Protein AF-A0A519YV94-F1 (afdb_monomer)

Solvent-accessible surface area (backbone atoms only — not comparable to full-atom values): 15303 Å² total; per-residue (Å²): 132,90,82,86,89,83,84,89,85,87,86,76,86,79,83,80,81,80,73,81,79,77,78,76,75,73,82,75,53,70,54,66,60,89,81,45,49,74,44,80,37,72,51,87,79,85,66,87,69,42,48,23,24,24,49,27,30,43,35,34,24,43,85,87,70,48,79,74,50,78,43,80,48,43,47,48,73,50,90,81,32,34,12,36,16,40,42,41,63,56,93,55,49,60,38,71,34,62,17,64,72,68,57,28,40,27,34,26,30,30,38,44,46,64,66,43,66,54,38,43,59,40,43,20,86,83,37,29,34,23,45,34,42,31,36,50,60,44,52,78,41,30,46,17,44,35,58,80,55,30,55,51,30,41,48,7,13,25,24,27,62,75,65,60,36,36,43,36,31,6,62,32,60,11,34,32,36,44,51,64,56,25,83,57,83,65,40,45,24,20,66,58,71,47,26,33,26,43,29,47,44,66,56,98,65,27,34,35,34,17,15,51,32,76,66,40,35,29,54,25,36,42,53,70,39,76,65,85,54,64,73,36,55,65,43,74,44,88,95,47,62,75,76,75,82,60,50,56,52,42,27,29,38,49,72,48,76,39,67,84,46,94,86,48,92,55,73,74,45,76,49,68,47,58,83,27,80,45,91,126

Foldseek 3Di:
DDDDDDDDDDDDDDDDDPDPPPPPPPPQDAFADPQWDKDKDWAPPPDQFAQWWTWIWIWTAHPVGHTDDIGTAAQADDPPAFHFTAGRPDPQAWDWDAAQVRFWIKHKGKRHHTPHHNRLQAALQVIWIWIWIAGSSRDIHGLATERDPSGGHHFGTWYHNPQQKIFTATQ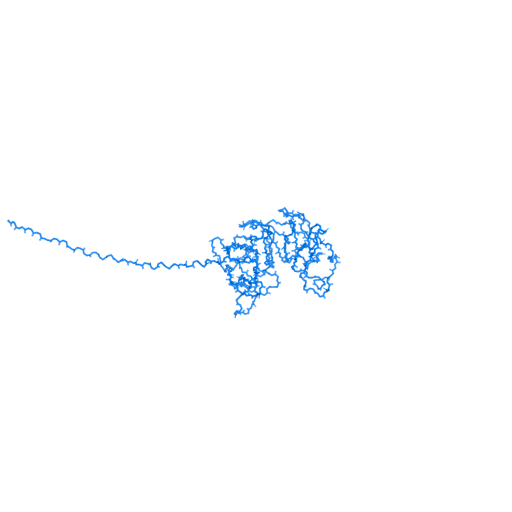FLATWIDGRNDPDHTASLDRDPPGHWRYWYDDPQWIWTADLDPQFHGIWTWAGGDDRHHDTDTGHDPPGDGGDDHLQAWVFHDKDFDDPDPVDPGGPDMDTDTPHPHDD

Nearest PDB structures (foldseek):
  2w18-assembly1_A  TM=3.710E-01  e=1.794E-02  Homo sapiens
  4v7f-assembly1_q  TM=3.569E-01  e=4.037E-02  Saccharomyces cerevisiae
  2yh9-assembly1_B  TM=5.166E-01  e=3.002E+00  Escherichia coli K-12
  2yh9-assembly1_C-2  TM=3.934E-01  e=3.676E+00  Escherichia coli K-12
  2yn3-assembly2_B  TM=2.216E-01  e=6.560E-01  Salmonella enterica subsp. enterica serovar Typhimurium str. LT2

pLDDT: mean 87.65, std 17.77, range [35.44, 98.94]

Secondary structure (DSSP, 8-state):
----------------------------PPPPPTT-EEEEEES-SSS---SSEE-EEEEEE-TTS-EEEEEEPPSS-BTTB---BEETT-SSS-B-EE-TTSSEEEEEEESS-TT-TTGGG--TTTS-EEEEEEETT--EEEEEEESSSSTTS-EEEEE-SSSSEEEEEESSS-EEEEETT--SPPEEEE-SSP--EEEEEEETTEEEEEEEETTEEEEEEESSSS--SS-PPEEEPTTSPBS---TTT--EEEEEEE---TTSSS--EEEEEE-SSS--

Structure (mmCIF, N/CA/C/O backbone):
data_AF-A0A519YV94-F1
#
_entry.id   AF-A0A519YV94-F1
#
loop_
_atom_site.group_PDB
_atom_site.id
_atom_site.type_symbol
_atom_site.label_atom_id
_atom_site.label_alt_id
_atom_site.label_comp_id
_atom_site.label_asym_id
_atom_site.label_entity_id
_atom_site.label_seq_id
_atom_site.pdbx_PDB_ins_code
_atom_site.Cartn_x
_atom_site.Cartn_y
_atom_site.Cartn_z
_atom_site.occupancy
_atom_site.B_iso_or_equiv
_atom_site.auth_seq_id
_atom_site.auth_comp_id
_atom_site.auth_asym_id
_atom_site.auth_atom_id
_atom_site.pdbx_PDB_model_num
ATOM 1 N N . MET A 1 1 ? -10.664 -23.238 96.172 1.00 36.19 1 MET A N 1
ATOM 2 C CA . MET A 1 1 ? -10.544 -24.662 95.798 1.00 36.19 1 MET A CA 1
ATOM 3 C C . MET A 1 1 ? -11.087 -24.810 94.384 1.00 36.19 1 MET A C 1
ATOM 5 O O . MET A 1 1 ? -12.222 -24.414 94.200 1.00 36.19 1 MET A O 1
ATOM 9 N N . GLN A 1 2 ? -10.228 -25.236 93.441 1.00 37.22 2 GLN A N 1
ATOM 10 C CA . GLN A 1 2 ? -10.467 -26.102 92.258 1.00 37.22 2 GLN A CA 1
ATOM 11 C C . GLN A 1 2 ? -11.783 -25.933 91.447 1.00 37.22 2 GLN A C 1
ATOM 13 O O . GLN A 1 2 ? -12.849 -25.906 92.031 1.00 37.22 2 GLN A O 1
ATOM 18 N N . ASN A 1 3 ? -11.868 -25.931 90.109 1.00 36.66 3 ASN A N 1
ATOM 19 C CA . ASN A 1 3 ? -10.969 -26.302 89.013 1.00 36.66 3 ASN A CA 1
ATOM 20 C C . ASN A 1 3 ? -11.661 -25.976 87.652 1.00 36.66 3 ASN A C 1
ATOM 22 O O . ASN A 1 3 ? -12.876 -26.070 87.549 1.00 36.66 3 ASN A O 1
ATOM 26 N N . PHE A 1 4 ? -10.846 -25.685 86.629 1.00 37.97 4 PHE A N 1
ATOM 27 C CA . PHE A 1 4 ? -10.925 -26.097 85.206 1.00 37.97 4 PHE A CA 1
ATOM 28 C C . PHE A 1 4 ? -12.087 -25.736 84.229 1.00 37.97 4 PHE A C 1
ATOM 30 O O . PHE A 1 4 ? -13.178 -26.287 84.263 1.00 37.97 4 PHE A O 1
ATOM 37 N N . SER A 1 5 ? -11.676 -24.968 83.199 1.00 40.88 5 SER A N 1
ATOM 38 C CA . SER A 1 5 ? -11.831 -25.164 81.732 1.00 40.88 5 SER A CA 1
ATOM 39 C C . SER A 1 5 ? -13.186 -25.055 81.006 1.00 40.88 5 SER A C 1
ATOM 41 O O . SER A 1 5 ? -14.068 -25.888 81.168 1.00 40.88 5 SER A O 1
ATOM 43 N N . SER A 1 6 ? -13.253 -24.155 80.015 1.00 38.28 6 SER A N 1
ATOM 44 C CA . SER A 1 6 ? -13.410 -24.466 78.568 1.00 38.28 6 SER A CA 1
ATOM 45 C C . SER A 1 6 ? -13.487 -23.145 77.772 1.00 38.28 6 SER A C 1
ATOM 47 O O . SER A 1 6 ? -14.203 -22.225 78.140 1.00 38.28 6 SER A O 1
ATOM 49 N N . PHE A 1 7 ? -12.503 -22.846 76.926 1.00 35.69 7 PHE A N 1
ATOM 50 C CA . PHE A 1 7 ? -12.377 -23.180 75.498 1.00 35.69 7 PHE A CA 1
ATOM 51 C C . PHE A 1 7 ? -13.226 -22.300 74.551 1.00 35.69 7 PHE A C 1
ATOM 53 O O . PHE A 1 7 ? -14.447 -22.256 74.608 1.00 35.69 7 PHE A O 1
ATOM 60 N N . LEU A 1 8 ? -12.480 -21.603 73.688 1.00 42.62 8 LEU A N 1
ATOM 61 C CA . LEU A 1 8 ? -12.795 -20.697 72.580 1.00 42.62 8 LEU A CA 1
ATOM 62 C C . LEU A 1 8 ? -14.149 -20.864 71.863 1.00 42.62 8 LEU A C 1
ATOM 64 O O . LEU A 1 8 ? -14.545 -21.980 71.542 1.00 42.62 8 LEU A O 1
ATOM 68 N N . LYS A 1 9 ? -14.697 -19.728 71.390 1.00 35.44 9 LYS A N 1
ATOM 69 C CA . LYS A 1 9 ? -15.189 -19.538 70.003 1.00 35.44 9 LYS A CA 1
ATOM 70 C C . LYS A 1 9 ? -15.421 -18.044 69.697 1.00 35.44 9 LYS A C 1
ATOM 72 O O . LYS A 1 9 ? -16.478 -17.496 69.985 1.00 35.44 9 LYS A O 1
ATOM 77 N N . ARG A 1 10 ? -14.432 -17.377 69.087 1.00 41.59 10 ARG A N 1
ATOM 78 C CA . ARG A 1 10 ? -14.662 -16.161 68.283 1.00 41.59 10 ARG A CA 1
ATOM 79 C C . ARG A 1 10 ? -14.831 -16.615 66.836 1.00 41.59 10 ARG A C 1
ATOM 81 O O . ARG A 1 10 ? -13.875 -17.085 66.228 1.00 41.59 10 ARG A O 1
ATOM 88 N N . LEU A 1 11 ? -16.055 -16.530 66.328 1.00 39.12 11 LEU A N 1
ATOM 89 C CA . LEU A 1 11 ? -16.405 -16.867 64.952 1.00 39.12 11 LEU A CA 1
ATOM 90 C C . LEU A 1 11 ? -16.195 -15.609 64.093 1.00 39.12 11 LEU A C 1
ATOM 92 O O . LEU A 1 11 ? -17.028 -14.708 64.095 1.00 39.12 11 LEU A O 1
ATOM 96 N N . GLY A 1 12 ? -15.045 -15.505 63.429 1.00 39.69 12 GLY A N 1
ATOM 97 C CA . GLY A 1 12 ? -14.811 -14.492 62.401 1.00 39.69 12 GLY A CA 1
ATOM 98 C C . GLY A 1 12 ? -15.274 -15.027 61.050 1.00 39.69 12 GLY A C 1
ATOM 99 O O . GLY A 1 12 ? -14.719 -16.012 60.570 1.00 39.69 12 GLY A O 1
ATOM 100 N N . LEU A 1 13 ? -16.289 -14.403 60.448 1.00 39.53 13 LEU A N 1
ATOM 101 C CA . LEU A 1 13 ? -16.632 -14.634 59.046 1.00 39.53 13 LEU A CA 1
ATOM 102 C C . LEU A 1 13 ? -15.534 -14.023 58.161 1.00 39.53 13 LEU A C 1
ATOM 104 O O . LEU A 1 13 ? -15.401 -12.803 58.104 1.00 39.53 13 LEU A O 1
ATOM 108 N N . LEU A 1 14 ? -14.773 -14.859 57.451 1.00 38.94 14 LEU A N 1
ATOM 109 C CA . LEU A 1 14 ? -14.064 -14.441 56.241 1.00 38.94 14 LEU A CA 1
ATOM 110 C C . LEU A 1 14 ? -14.988 -14.69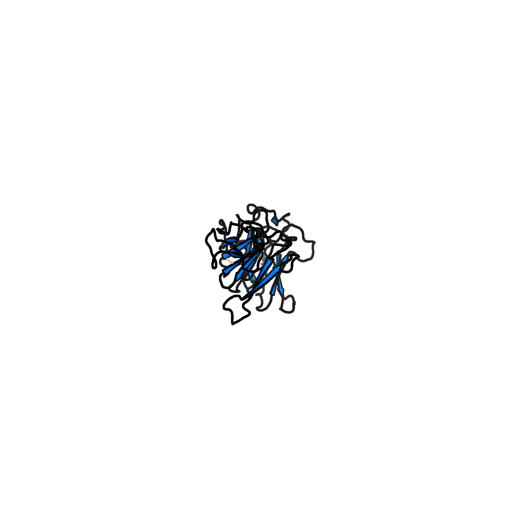4 55.045 1.00 38.94 14 LEU A C 1
ATOM 112 O O . LEU A 1 14 ? -15.185 -15.837 54.634 1.00 38.94 14 LEU A O 1
ATOM 116 N N . SER A 1 15 ? -15.546 -13.626 54.481 1.00 44.81 15 SER A N 1
ATOM 117 C CA . SER A 1 15 ? -16.167 -13.664 53.157 1.00 44.81 15 SER A CA 1
ATOM 118 C C . SER A 1 15 ? -15.071 -13.809 52.102 1.00 44.81 15 SER A C 1
ATOM 120 O O . SER A 1 15 ? -14.320 -12.868 51.851 1.00 44.81 15 SER A O 1
ATOM 122 N N . ALA A 1 16 ? -14.969 -14.983 51.481 1.00 45.00 16 ALA A N 1
ATOM 123 C CA . ALA A 1 16 ? -14.156 -15.175 50.288 1.00 45.00 16 ALA A CA 1
ATOM 124 C C . ALA A 1 16 ? -14.932 -14.649 49.071 1.00 45.00 16 ALA A C 1
ATOM 126 O O . ALA A 1 16 ? -15.854 -15.297 48.577 1.00 45.00 16 ALA A O 1
ATOM 127 N N . ALA A 1 17 ? -14.573 -13.457 48.599 1.00 47.56 17 ALA A N 1
ATOM 128 C CA . ALA A 1 17 ? -14.991 -12.974 47.291 1.00 47.56 17 ALA A CA 1
ATOM 129 C C . ALA A 1 17 ? -14.218 -13.758 46.219 1.00 47.56 17 ALA A C 1
ATOM 131 O O . ALA A 1 17 ? -13.049 -13.485 45.951 1.00 47.56 17 ALA A O 1
ATOM 132 N N . VAL A 1 18 ? -14.862 -14.764 45.628 1.00 51.59 18 VAL A N 1
ATOM 133 C CA . VAL A 1 18 ? -14.372 -15.418 44.411 1.00 51.59 18 VAL A CA 1
ATOM 134 C C . VAL A 1 18 ? -14.615 -14.445 43.261 1.00 51.59 18 VAL A C 1
ATOM 136 O O . VAL A 1 18 ? -15.717 -14.355 42.726 1.00 51.59 18 VAL A O 1
ATOM 139 N N . GLY A 1 19 ? -13.598 -13.655 42.924 1.00 47.38 19 GLY A N 1
ATOM 140 C CA . GLY A 1 19 ? -13.605 -12.857 41.705 1.00 47.38 19 GLY A CA 1
ATOM 141 C C . GLY A 1 19 ? -13.627 -13.790 40.499 1.00 47.38 19 GLY A C 1
ATOM 142 O O . GLY A 1 19 ? -12.712 -14.595 40.329 1.00 47.38 19 GLY A O 1
ATOM 143 N N . LEU A 1 20 ? -14.669 -13.696 39.669 1.00 47.06 20 LEU A N 1
ATOM 144 C CA . LEU A 1 20 ? -14.650 -14.281 38.333 1.00 47.06 20 LEU A CA 1
ATOM 145 C C . LEU A 1 20 ? -13.505 -13.620 37.555 1.00 47.06 20 LEU A C 1
ATOM 147 O O . LEU A 1 20 ? -13.635 -12.487 37.095 1.00 47.06 20 LEU A O 1
ATOM 151 N N . LEU A 1 21 ? -12.382 -14.324 37.402 1.00 45.22 21 LEU A N 1
ATOM 152 C CA . LEU A 1 21 ? -11.428 -14.023 36.344 1.00 45.22 21 LEU A CA 1
ATOM 153 C C . LEU A 1 21 ? -12.127 -14.352 35.023 1.00 45.22 21 LEU A C 1
ATOM 155 O O . LEU A 1 21 ? -12.159 -15.501 34.591 1.00 45.22 21 LEU A O 1
ATOM 159 N N . SER A 1 22 ? -12.717 -13.342 34.390 1.00 48.25 22 SER A N 1
ATOM 160 C CA . SER A 1 22 ? -13.052 -13.408 32.975 1.00 48.25 22 SER A CA 1
ATOM 161 C C . SER A 1 22 ? -11.741 -13.573 32.212 1.00 48.25 22 SER A C 1
ATOM 163 O O . SER A 1 22 ? -10.978 -12.618 32.066 1.00 48.25 22 SER A O 1
ATOM 165 N N . THR A 1 23 ? -11.448 -14.790 31.766 1.00 43.25 23 THR A N 1
ATOM 166 C CA . THR A 1 23 ? -10.403 -15.032 30.779 1.00 43.25 23 THR A CA 1
ATOM 167 C C . THR A 1 23 ? -10.842 -14.341 29.496 1.00 43.25 23 THR A C 1
ATOM 169 O O . THR A 1 23 ? -11.665 -14.854 28.741 1.00 43.25 23 THR A O 1
ATOM 172 N N . SER A 1 24 ? -10.329 -13.137 29.255 1.00 46.62 24 SER A N 1
ATOM 173 C CA . SER A 1 24 ? -10.342 -12.542 27.928 1.00 46.62 24 SER A CA 1
ATOM 174 C C . SER A 1 24 ? -9.577 -13.502 27.024 1.00 46.62 24 SER A C 1
ATOM 176 O O . SER A 1 24 ? -8.348 -13.554 27.042 1.00 46.62 24 SER A O 1
ATOM 178 N N . ALA A 1 25 ? -10.312 -14.328 26.280 1.00 42.28 25 ALA A N 1
ATOM 179 C CA . ALA A 1 25 ? -9.753 -15.077 25.176 1.00 42.28 25 ALA A CA 1
ATOM 180 C C . ALA A 1 25 ? -9.229 -14.035 24.189 1.00 42.28 25 ALA A C 1
ATOM 182 O O . ALA A 1 25 ? -9.992 -13.443 23.428 1.00 42.28 25 ALA A O 1
ATOM 183 N N . ALA A 1 26 ? -7.928 -13.751 24.254 1.00 43.03 26 ALA A N 1
ATOM 184 C CA . ALA A 1 26 ? -7.249 -13.113 23.150 1.00 43.03 26 ALA A CA 1
ATOM 185 C C . ALA A 1 26 ? -7.544 -13.998 21.939 1.00 43.03 26 ALA A C 1
ATOM 187 O O . ALA A 1 26 ? -7.174 -15.174 21.936 1.00 43.03 26 ALA A O 1
ATOM 188 N N . LEU A 1 27 ? -8.291 -13.473 20.966 1.00 46.94 27 LEU A N 1
ATOM 189 C CA . LEU A 1 27 ? -8.470 -14.135 19.683 1.00 46.94 27 LEU A CA 1
ATOM 190 C C . LEU A 1 27 ? -7.077 -14.220 19.059 1.00 46.94 27 LEU A C 1
ATOM 192 O O . LEU A 1 27 ? -6.602 -13.271 18.441 1.00 46.94 27 LEU A O 1
ATOM 196 N N . ALA A 1 28 ? -6.378 -15.325 19.312 1.00 54.94 28 ALA A N 1
ATOM 197 C CA . ALA A 1 28 ? -5.137 -15.630 18.636 1.00 54.94 28 ALA A CA 1
ATOM 198 C C . ALA A 1 28 ? -5.504 -15.814 17.166 1.00 54.94 28 ALA A C 1
ATOM 200 O O . ALA A 1 28 ? -6.187 -16.770 16.799 1.00 54.94 28 ALA A O 1
ATOM 201 N N . GLN A 1 29 ? -5.128 -14.838 16.349 1.00 69.56 29 GLN A N 1
ATOM 202 C CA . GLN A 1 29 ? -5.357 -14.895 14.921 1.00 69.56 29 GLN A CA 1
ATOM 203 C C . GLN A 1 29 ? -4.648 -16.129 14.360 1.00 69.56 29 GLN A C 1
ATOM 205 O O . GLN A 1 29 ? -3.486 -16.387 14.679 1.00 69.56 29 GLN A O 1
ATOM 210 N N . THR A 1 30 ? -5.355 -16.919 13.555 1.00 88.00 30 THR A N 1
ATOM 211 C CA . THR A 1 30 ? -4.755 -18.085 12.911 1.00 88.00 30 THR A CA 1
ATOM 212 C C . THR A 1 30 ? -3.703 -17.631 11.896 1.00 88.00 30 THR A C 1
ATOM 214 O O . THR A 1 30 ? -3.952 -16.674 11.155 1.00 88.00 30 THR A O 1
ATOM 217 N N . PRO A 1 31 ? -2.528 -18.285 11.831 1.00 93.69 31 PRO A N 1
ATOM 218 C CA . PRO A 1 31 ? -1.554 -18.009 10.784 1.00 93.69 31 PRO A CA 1
ATOM 219 C C . PRO A 1 31 ? -2.176 -18.108 9.389 1.00 93.69 31 PRO A C 1
ATOM 221 O O . PRO A 1 31 ? -2.993 -18.991 9.136 1.00 93.69 31 PRO A O 1
ATOM 224 N N . PHE A 1 32 ? -1.757 -17.224 8.487 1.00 95.94 32 PHE A N 1
ATOM 225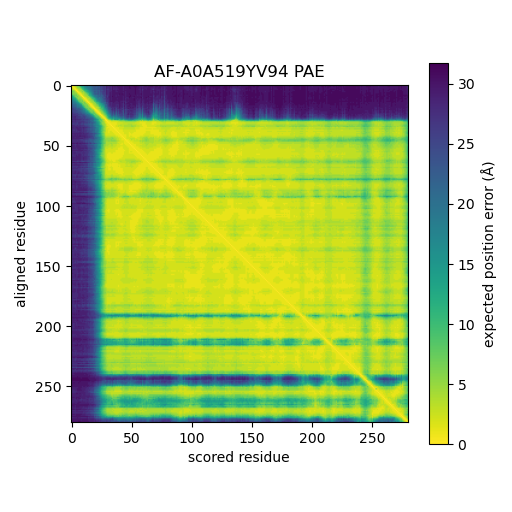 C CA . PHE A 1 32 ? -2.077 -17.335 7.071 1.00 95.94 32 PHE A CA 1
ATOM 226 C C . PHE A 1 32 ? -1.437 -18.596 6.489 1.00 95.94 32 PHE A C 1
ATOM 228 O O . PHE A 1 32 ? -0.291 -18.946 6.789 1.00 95.94 32 PHE A O 1
ATOM 235 N N . THR A 1 33 ? -2.172 -19.261 5.611 1.00 96.00 33 THR A N 1
ATOM 236 C CA . THR A 1 33 ? -1.753 -20.486 4.942 1.00 96.00 33 THR A CA 1
ATOM 237 C C . THR A 1 33 ? -0.966 -20.142 3.683 1.00 96.00 33 THR A C 1
ATOM 239 O O . THR A 1 33 ? -1.388 -19.343 2.847 1.00 96.00 33 THR A O 1
ATOM 242 N N . THR A 1 34 ? 0.201 -20.761 3.509 1.00 95.00 34 THR A N 1
ATOM 243 C CA . THR A 1 34 ? 0.984 -20.599 2.277 1.00 95.00 34 THR A CA 1
ATOM 244 C C . THR A 1 34 ? 0.189 -21.074 1.059 1.00 95.00 34 THR A C 1
ATOM 246 O O . THR A 1 34 ? -0.409 -22.145 1.083 1.00 95.00 34 THR A O 1
ATOM 249 N N . GLY A 1 35 ? 0.213 -20.284 -0.016 1.00 94.75 35 GLY A N 1
ATOM 250 C CA . GLY A 1 35 ? -0.511 -20.563 -1.261 1.00 94.75 35 GLY A CA 1
ATOM 251 C C . GLY A 1 35 ? -1.890 -19.907 -1.337 1.00 94.75 35 GLY A C 1
ATOM 252 O O . GLY A 1 35 ? -2.403 -19.735 -2.438 1.00 94.75 35 GLY A O 1
ATOM 253 N N . ASN A 1 36 ? -2.456 -19.474 -0.210 1.00 97.06 36 ASN A N 1
ATOM 254 C CA . ASN A 1 36 ? -3.695 -18.705 -0.195 1.00 97.06 36 ASN A CA 1
ATOM 255 C C . ASN A 1 36 ? -3.467 -17.257 -0.640 1.00 97.06 36 ASN A C 1
ATOM 257 O O . ASN A 1 36 ? -2.351 -16.731 -0.565 1.00 97.06 36 ASN A O 1
ATOM 261 N N . TYR A 1 37 ? -4.541 -16.601 -1.078 1.00 95.94 37 TYR A N 1
ATOM 262 C CA . TYR A 1 37 ? -4.537 -15.169 -1.360 1.00 95.94 37 TYR A CA 1
ATOM 263 C C . TYR A 1 37 ? -5.318 -14.407 -0.291 1.00 95.94 37 TYR A C 1
ATOM 265 O O . TYR A 1 37 ? -6.242 -14.935 0.330 1.00 95.94 37 TYR A O 1
ATOM 273 N N . VAL A 1 38 ? -4.921 -13.155 -0.061 1.00 97.88 38 VAL A N 1
ATOM 274 C CA . VAL A 1 38 ? -5.525 -12.282 0.948 1.00 97.88 38 VAL A CA 1
ATOM 275 C C . VAL A 1 38 ? -6.069 -11.036 0.271 1.00 97.88 38 VAL A C 1
ATOM 277 O O . VAL A 1 38 ? -5.392 -10.428 -0.555 1.00 97.88 38 VAL A O 1
ATOM 280 N N . VAL A 1 39 ? -7.295 -10.665 0.627 1.00 96.88 39 VAL A N 1
ATOM 281 C CA . VAL A 1 39 ? -8.016 -9.518 0.069 1.00 96.88 39 VAL A CA 1
ATOM 282 C C . VAL A 1 39 ? -8.378 -8.556 1.191 1.00 96.88 39 VAL A C 1
ATOM 284 O O .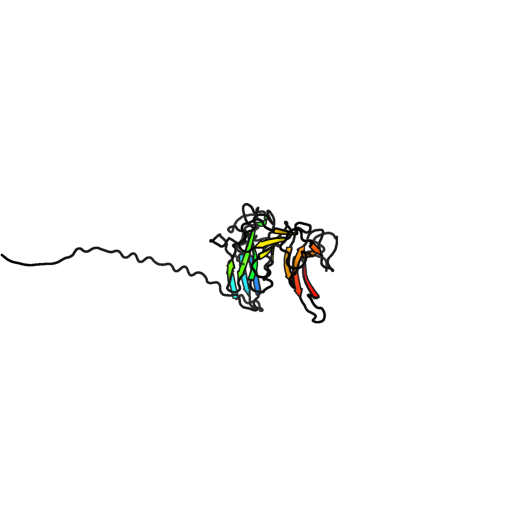 VAL A 1 39 ? -8.770 -8.986 2.276 1.00 96.88 39 VAL A O 1
ATOM 287 N N . VAL A 1 40 ? -8.276 -7.254 0.931 1.00 97.38 40 VAL A N 1
ATOM 288 C CA . VAL A 1 40 ? -8.799 -6.233 1.844 1.00 97.38 40 VAL A CA 1
ATOM 289 C C . VAL A 1 40 ? -10.288 -6.047 1.590 1.00 97.38 40 VAL A C 1
ATOM 291 O O . VAL A 1 40 ? -10.707 -5.853 0.451 1.00 97.38 40 VAL A O 1
ATOM 294 N N . ARG A 1 41 ? -11.088 -6.063 2.654 1.00 97.19 41 ARG A N 1
ATOM 295 C CA . ARG A 1 41 ? -12.504 -5.691 2.619 1.00 97.19 41 ARG A CA 1
ATOM 296 C C . ARG A 1 41 ? -12.742 -4.505 3.541 1.00 97.19 41 ARG A C 1
ATOM 298 O O . ARG A 1 41 ? -12.437 -4.584 4.729 1.00 97.19 41 ARG A O 1
ATOM 305 N N . VAL A 1 42 ? -13.330 -3.442 3.005 1.00 97.44 42 VAL A N 1
ATOM 306 C CA . VAL A 1 42 ? -13.814 -2.300 3.789 1.00 97.44 42 VAL A CA 1
ATOM 307 C C . VAL A 1 42 ? -15.295 -2.513 4.093 1.00 97.44 42 VAL A C 1
ATOM 309 O O . VAL A 1 42 ? -16.095 -2.757 3.191 1.00 97.44 42 VAL A O 1
ATOM 312 N N . GLY A 1 43 ? -15.651 -2.458 5.373 1.00 96.62 43 GLY A N 1
ATOM 313 C CA . GLY A 1 43 ? -16.968 -2.829 5.880 1.00 96.62 43 GLY A CA 1
ATOM 314 C C . GLY A 1 43 ? -17.184 -4.343 5.983 1.00 96.62 43 GLY A C 1
ATOM 315 O O . GLY A 1 43 ? -16.352 -5.170 5.598 1.00 96.62 43 GLY A O 1
ATOM 316 N N . ASP A 1 44 ? -18.332 -4.713 6.541 1.00 93.81 44 ASP A N 1
ATOM 317 C CA . ASP A 1 44 ? -18.763 -6.103 6.734 1.00 93.81 44 ASP A CA 1
ATOM 318 C C . ASP A 1 44 ? -19.901 -6.522 5.787 1.00 93.81 44 ASP A C 1
ATOM 320 O O . ASP A 1 44 ? -20.319 -7.678 5.797 1.00 93.81 44 ASP A O 1
ATOM 324 N N . GLY A 1 45 ? -20.372 -5.598 4.943 1.00 92.56 45 GLY A N 1
ATOM 325 C CA . GLY A 1 45 ? -21.467 -5.818 4.000 1.00 92.56 45 GLY A CA 1
ATOM 326 C C . GLY A 1 45 ? -22.869 -5.640 4.590 1.00 92.56 45 GLY A C 1
ATOM 327 O O . GLY A 1 45 ? -23.840 -5.878 3.877 1.00 92.56 45 GLY A O 1
ATOM 328 N N . THR A 1 46 ? -23.006 -5.216 5.853 1.00 93.19 46 THR A N 1
ATOM 329 C CA . THR A 1 46 ? -24.320 -5.023 6.499 1.00 93.19 46 THR A CA 1
ATOM 330 C C . THR A 1 46 ? -24.916 -3.631 6.275 1.00 93.19 46 THR A C 1
ATOM 332 O O . THR A 1 46 ? -26.137 -3.474 6.292 1.00 93.19 46 THR A O 1
ATOM 335 N N . ALA A 1 47 ? -24.074 -2.624 6.029 1.00 92.56 47 ALA A N 1
ATOM 336 C CA . ALA A 1 47 ? -24.469 -1.236 5.807 1.00 92.56 47 ALA A CA 1
ATOM 337 C C . ALA A 1 47 ? -23.871 -0.675 4.509 1.00 92.56 47 ALA A C 1
ATOM 339 O O . ALA A 1 47 ? -22.812 -1.110 4.051 1.00 92.56 47 ALA A O 1
ATOM 340 N N . ALA A 1 48 ? -24.545 0.322 3.929 1.00 95.75 48 ALA A N 1
ATOM 341 C CA . ALA A 1 48 ? -24.030 1.045 2.771 1.00 95.75 48 ALA A CA 1
ATOM 342 C C . ALA A 1 48 ? -22.746 1.808 3.136 1.00 95.75 48 ALA A C 1
ATOM 344 O O . ALA A 1 48 ? -22.689 2.500 4.155 1.00 95.75 48 ALA A O 1
ATOM 345 N N . LEU A 1 49 ? -21.725 1.699 2.285 1.00 96.44 49 LEU A N 1
ATOM 346 C CA . LEU A 1 49 ? -20.468 2.418 2.464 1.00 96.44 49 LEU A CA 1
ATOM 347 C C . LEU A 1 49 ? -20.663 3.919 2.216 1.00 96.44 49 LEU A C 1
ATOM 349 O O . LEU A 1 49 ? -21.412 4.334 1.332 1.00 96.44 49 LEU A O 1
ATOM 353 N N . THR A 1 50 ? -19.962 4.735 3.000 1.00 97.38 50 THR A N 1
ATOM 354 C CA . THR A 1 50 ? -19.948 6.201 2.879 1.00 97.38 50 THR A CA 1
ATOM 355 C C . THR A 1 50 ? -18.504 6.707 2.830 1.00 97.38 50 THR A C 1
ATOM 357 O O . THR A 1 50 ? -17.559 5.925 2.935 1.00 97.38 50 THR A O 1
ATOM 360 N N . SER A 1 51 ? -18.309 8.022 2.721 1.00 97.00 51 SER A N 1
ATOM 361 C CA . SER A 1 51 ? -16.983 8.637 2.856 1.00 97.00 51 SER A CA 1
ATOM 362 C C . SER A 1 51 ? -16.447 8.635 4.296 1.00 97.00 51 SER A C 1
ATOM 364 O O . SER A 1 51 ? -15.386 9.205 4.554 1.00 97.00 51 SER A O 1
ATOM 366 N N . ALA A 1 52 ? -17.172 8.045 5.251 1.00 97.56 52 ALA A N 1
ATOM 367 C CA . ALA A 1 52 ? -16.731 7.949 6.631 1.00 97.56 52 ALA A CA 1
ATOM 368 C C . ALA A 1 52 ? -15.693 6.834 6.841 1.00 97.56 52 ALA A C 1
ATOM 370 O O . ALA A 1 52 ? -15.651 5.839 6.109 1.00 97.56 52 ALA A O 1
ATOM 371 N N . SER A 1 53 ? -14.893 6.991 7.898 1.00 98.12 53 SER A N 1
ATOM 372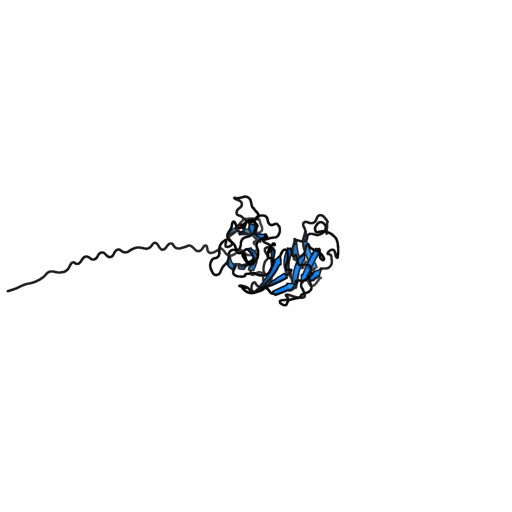 C CA . SER A 1 53 ? -14.023 5.943 8.426 1.00 98.12 53 SER A CA 1
ATOM 373 C C . SER A 1 53 ? -14.820 4.668 8.689 1.00 98.12 53 SER A C 1
ATOM 375 O O . SER A 1 53 ? -15.808 4.682 9.429 1.00 98.12 53 SER A O 1
ATOM 377 N N . THR A 1 54 ? -14.389 3.575 8.072 1.00 98.31 54 THR A N 1
ATOM 378 C CA . THR A 1 54 ? -15.062 2.279 8.097 1.00 98.31 54 THR A CA 1
ATOM 379 C C . THR A 1 54 ? -14.083 1.194 8.546 1.00 98.31 54 THR A C 1
ATOM 381 O O . THR A 1 54 ? -12.886 1.267 8.264 1.00 98.31 54 THR A O 1
ATOM 384 N N . ALA A 1 55 ? -14.588 0.195 9.275 1.00 98.06 55 ALA A N 1
ATOM 385 C CA . ALA A 1 55 ? -13.795 -0.947 9.716 1.00 98.06 55 ALA A CA 1
ATOM 386 C C . ALA A 1 55 ? -13.250 -1.736 8.518 1.00 98.06 55 ALA A C 1
ATOM 388 O O . ALA A 1 55 ? -13.954 -1.924 7.525 1.00 98.06 55 ALA A O 1
ATOM 389 N N . THR A 1 56 ? -12.024 -2.236 8.643 1.00 98.00 56 THR A N 1
ATOM 390 C CA . THR A 1 56 ? -11.309 -2.904 7.552 1.00 98.00 56 THR A CA 1
ATOM 391 C C . THR A 1 56 ? -10.869 -4.293 7.976 1.00 98.00 56 THR A C 1
ATOM 393 O O . THR A 1 56 ? -10.471 -4.522 9.119 1.00 98.00 56 THR A O 1
ATOM 396 N N . PHE A 1 57 ? -10.948 -5.232 7.040 1.00 97.94 57 PHE A N 1
ATOM 397 C CA . PHE A 1 57 ? -10.686 -6.641 7.272 1.00 97.94 57 PHE A CA 1
ATOM 398 C C . PHE A 1 57 ? -9.726 -7.198 6.223 1.00 97.94 57 PHE A C 1
ATOM 400 O O . PHE A 1 57 ? -9.759 -6.782 5.066 1.00 97.94 57 PHE A O 1
ATOM 407 N N . LEU A 1 58 ? -8.923 -8.187 6.611 1.00 98.19 58 LEU A N 1
ATOM 408 C CA . LEU A 1 58 ? -8.211 -9.059 5.680 1.00 98.19 58 LEU A CA 1
ATOM 409 C C . LEU A 1 58 ? -8.947 -10.393 5.592 1.00 98.19 58 LEU A C 1
ATOM 411 O O . LEU A 1 58 ? -9.191 -11.042 6.607 1.00 98.19 58 LEU A O 1
ATOM 415 N N . LEU A 1 59 ? -9.319 -10.795 4.384 1.00 98.06 59 LEU A N 1
ATOM 416 C CA . LEU A 1 59 ? -9.980 -12.065 4.120 1.00 98.06 59 LEU A CA 1
ATOM 417 C C . LEU A 1 59 ? -8.987 -12.987 3.431 1.00 98.06 59 LEU A C 1
ATOM 419 O O . LEU A 1 59 ? -8.471 -12.651 2.367 1.00 98.06 59 LEU A O 1
ATOM 423 N N . GLU A 1 60 ? -8.730 -14.141 4.032 1.00 98.12 60 GLU A N 1
ATOM 424 C CA . GLU A 1 60 ? -7.900 -15.180 3.434 1.00 98.12 60 GLU A CA 1
ATOM 425 C C . GLU A 1 60 ? -8.774 -16.172 2.674 1.00 98.12 60 GLU A C 1
ATOM 427 O O . GLU A 1 60 ? -9.746 -16.692 3.223 1.00 98.12 60 GLU A O 1
ATOM 432 N N . TYR A 1 61 ? -8.389 -16.479 1.442 1.00 98.44 61 TYR A N 1
ATOM 433 C CA . TYR A 1 61 ? -9.070 -17.436 0.585 1.00 98.44 61 TYR A CA 1
ATOM 434 C C . TYR A 1 61 ? -8.111 -18.500 0.065 1.00 98.44 61 TYR A C 1
ATOM 436 O O . TYR A 1 61 ? -6.962 -18.212 -0.281 1.00 98.44 61 TYR A O 1
ATOM 444 N N . THR A 1 62 ? -8.610 -19.728 -0.068 1.00 98.19 62 THR A N 1
ATOM 445 C CA . THR A 1 62 ? -7.920 -20.766 -0.840 1.00 98.19 62 THR A CA 1
ATOM 446 C C . THR A 1 62 ? -7.791 -20.345 -2.307 1.00 98.19 62 THR A C 1
ATOM 448 O O . THR A 1 62 ? -8.618 -19.564 -2.781 1.00 98.19 62 THR A O 1
ATOM 451 N N . PRO A 1 63 ? -6.850 -20.914 -3.087 1.00 97.38 63 PRO A N 1
ATOM 452 C CA . PRO A 1 63 ? -6.754 -20.651 -4.528 1.00 97.38 63 PRO A CA 1
ATOM 453 C C . PRO A 1 63 ? -8.050 -20.896 -5.315 1.00 97.38 63 PRO A C 1
ATOM 455 O O . PRO A 1 63 ? -8.230 -20.346 -6.395 1.00 97.38 63 PRO A O 1
ATOM 458 N N . THR A 1 64 ? -8.956 -21.719 -4.780 1.00 97.38 64 THR A N 1
ATOM 459 C CA . THR A 1 64 ? -10.258 -22.042 -5.380 1.00 97.38 64 THR A CA 1
ATOM 460 C C . THR A 1 64 ? -11.391 -21.117 -4.922 1.00 97.38 64 THR A C 1
ATOM 462 O O . THR A 1 64 ? -12.539 -21.356 -5.282 1.00 97.38 64 THR A O 1
ATOM 465 N N . GLY A 1 65 ? -11.106 -20.097 -4.109 1.00 96.69 65 GLY A N 1
ATOM 466 C CA . GLY A 1 65 ? -12.088 -19.108 -3.659 1.00 96.69 65 GLY A CA 1
ATOM 467 C C . GLY A 1 65 ? -12.861 -19.461 -2.388 1.00 96.69 65 GLY A C 1
ATOM 468 O O . GLY A 1 65 ? -13.850 -18.799 -2.077 1.00 96.69 65 GLY A O 1
ATOM 469 N N . THR A 1 66 ? -12.428 -20.460 -1.617 1.00 98.12 66 THR A N 1
ATOM 470 C CA . THR A 1 66 ? -13.057 -20.787 -0.327 1.00 98.12 66 THR A CA 1
ATOM 471 C C . THR A 1 66 ? -12.512 -19.871 0.767 1.00 98.12 66 THR A C 1
ATOM 473 O O . THR A 1 66 ? -11.299 -19.817 0.959 1.00 98.12 66 THR A O 1
ATOM 476 N N . LEU A 1 67 ? -13.384 -19.167 1.498 1.00 97.50 67 LEU A N 1
ATOM 477 C CA . LEU A 1 67 ? -12.980 -18.320 2.630 1.00 97.50 67 LEU A CA 1
ATOM 478 C C . LEU A 1 67 ? -12.405 -19.185 3.761 1.00 97.50 67 LEU A C 1
ATOM 480 O O . LEU A 1 67 ? -13.061 -20.117 4.222 1.00 97.50 67 LEU A O 1
ATOM 484 N N . VAL A 1 68 ? -11.202 -18.847 4.218 1.00 97.38 68 VAL A N 1
ATOM 485 C CA . VAL A 1 68 ? -10.486 -19.530 5.305 1.00 97.38 68 VAL A CA 1
ATOM 486 C C . VAL A 1 68 ? -10.660 -18.784 6.619 1.00 97.38 68 VAL A C 1
ATOM 488 O O . VAL A 1 68 ? -11.082 -19.367 7.613 1.00 97.38 68 VAL A O 1
ATOM 491 N N . GLN A 1 69 ? -10.369 -17.482 6.624 1.00 96.56 69 GLN A N 1
ATOM 492 C CA . GLN A 1 69 ? -10.533 -16.638 7.804 1.00 96.56 69 GLN A CA 1
ATOM 493 C C . GLN A 1 69 ? -10.809 -15.183 7.432 1.00 96.56 69 GLN A C 1
ATOM 495 O O . GLN A 1 69 ? -10.498 -14.721 6.334 1.00 96.56 69 GLN A O 1
ATOM 500 N N . THR A 1 70 ? -11.388 -14.457 8.387 1.00 96.94 70 THR A N 1
ATOM 501 C CA . THR A 1 70 ? -11.520 -12.999 8.362 1.00 96.94 70 THR A CA 1
ATOM 502 C C . THR A 1 70 ? -10.769 -12.427 9.553 1.00 96.94 70 THR A C 1
ATOM 504 O O . THR A 1 70 ? -11.009 -12.812 10.694 1.00 96.94 70 THR A O 1
ATOM 507 N N . VAL A 1 71 ? -9.882 -11.485 9.277 1.00 96.88 71 VAL A N 1
ATOM 508 C CA . VAL A 1 71 ? -9.025 -10.811 10.245 1.00 96.88 71 VAL A CA 1
ATOM 509 C C . VAL A 1 71 ? -9.479 -9.366 10.350 1.00 96.88 71 VAL A C 1
ATOM 511 O O . VAL A 1 71 ? -9.438 -8.646 9.357 1.00 96.88 71 VAL A O 1
ATOM 514 N N . ALA A 1 72 ? -9.896 -8.924 11.533 1.00 97.19 72 ALA A N 1
ATOM 515 C CA . ALA A 1 72 ? -10.241 -7.524 11.760 1.00 97.19 72 ALA A CA 1
ATOM 516 C C . ALA A 1 72 ? -8.982 -6.686 12.016 1.00 97.19 72 ALA A C 1
ATOM 518 O O . ALA A 1 72 ? -8.135 -7.068 12.825 1.00 97.19 72 ALA A O 1
ATOM 519 N N . LEU A 1 73 ? -8.873 -5.533 11.354 1.00 97.88 73 LEU A N 1
ATOM 520 C CA . LEU A 1 73 ? -7.874 -4.523 11.697 1.00 97.88 73 LEU A CA 1
ATOM 521 C C . LEU A 1 73 ? -8.385 -3.641 12.852 1.00 97.88 73 LEU A C 1
ATOM 523 O O . LEU A 1 73 ? -9.600 -3.522 13.040 1.00 97.88 73 LEU A O 1
ATOM 527 N N . PRO A 1 74 ? -7.492 -3.030 13.654 1.00 97.81 74 PRO A N 1
ATOM 528 C CA . PRO A 1 74 ? -7.906 -2.232 14.803 1.00 97.81 74 PRO A CA 1
ATOM 529 C C . PRO A 1 74 ? -8.767 -1.030 14.393 1.00 97.81 74 PRO A C 1
ATOM 531 O O . PRO A 1 74 ? -8.384 -0.250 13.528 1.00 97.81 74 PRO A O 1
ATOM 534 N N . THR A 1 75 ? -9.903 -0.833 15.060 1.00 97.69 75 THR A N 1
ATOM 535 C CA . THR A 1 75 ? -10.794 0.326 14.851 1.00 97.69 75 THR A CA 1
ATOM 536 C C . THR A 1 75 ? -10.671 1.379 15.951 1.00 97.69 75 THR A C 1
ATOM 538 O O . THR A 1 75 ? -11.449 2.323 15.986 1.00 97.69 75 THR A O 1
ATOM 541 N N . ALA A 1 76 ? -9.744 1.204 16.888 1.00 96.44 76 ALA A N 1
ATOM 542 C CA . ALA A 1 76 ? -9.435 2.145 17.956 1.00 96.44 76 ALA A CA 1
ATOM 543 C C . ALA A 1 76 ? -7.984 1.934 18.404 1.00 96.44 76 ALA A C 1
ATOM 545 O O . ALA A 1 76 ? -7.428 0.846 18.229 1.00 96.44 76 ALA A O 1
ATOM 546 N N . ASP A 1 77 ? -7.389 2.958 19.013 1.00 96.81 77 ASP A N 1
ATOM 547 C CA . ASP A 1 77 ? -6.048 2.855 19.585 1.00 96.81 77 ASP A CA 1
ATOM 548 C C . ASP A 1 77 ? -6.034 1.853 20.748 1.00 96.81 77 ASP A C 1
ATOM 550 O O . ASP A 1 77 ? -6.874 1.880 21.647 1.00 96.81 77 ASP A O 1
ATOM 554 N N . THR A 1 78 ? -5.055 0.954 20.747 1.00 93.81 78 THR A N 1
ATOM 555 C CA . THR A 1 78 ? -4.751 0.046 21.857 1.00 93.81 78 THR A CA 1
ATOM 556 C C . THR A 1 78 ? -3.244 -0.112 21.924 1.00 93.81 78 THR A C 1
ATOM 558 O O . THR A 1 78 ? -2.662 -0.855 21.135 1.00 93.81 78 THR A O 1
ATOM 561 N N . SER A 1 79 ? -2.615 0.608 22.859 1.00 89.88 79 SER A N 1
ATOM 562 C CA . SER A 1 79 ? -1.155 0.698 22.958 1.00 89.88 79 SER A CA 1
ATOM 563 C C . SER A 1 79 ? -0.483 -0.683 22.859 1.00 89.88 79 SER A C 1
ATOM 565 O O . SER A 1 79 ? -0.857 -1.589 23.608 1.00 89.88 79 SER A O 1
ATOM 567 N N . PRO A 1 80 ? 0.497 -0.866 21.952 1.00 94.19 80 PRO A N 1
ATOM 568 C CA . PRO A 1 80 ? 1.135 0.167 21.124 1.00 94.19 80 PRO A CA 1
ATOM 569 C C . PRO A 1 80 ? 0.431 0.447 19.781 1.00 94.19 80 PRO A C 1
ATOM 571 O O . PRO A 1 80 ? 0.809 1.385 19.082 1.00 94.19 80 PRO A O 1
ATOM 574 N N . ASN A 1 81 ? -0.548 -0.371 19.397 1.00 97.38 81 ASN A N 1
ATOM 575 C CA . ASN A 1 81 ? -1.212 -0.325 18.099 1.00 97.38 81 ASN A CA 1
ATOM 576 C C . ASN A 1 81 ? -2.223 0.820 17.991 1.00 97.38 81 ASN A C 1
ATOM 578 O O . ASN A 1 81 ? -2.860 1.223 18.964 1.00 97.38 81 ASN A O 1
ATOM 582 N N . LEU A 1 82 ? -2.370 1.315 16.767 1.00 98.38 82 LEU A N 1
ATOM 583 C CA . LEU A 1 82 ? -3.285 2.391 16.408 1.00 98.38 82 LEU A CA 1
ATOM 584 C C . LEU A 1 82 ? -4.479 1.858 15.639 1.00 98.38 82 LEU A C 1
ATOM 586 O O . LEU A 1 82 ? -4.393 0.772 15.051 1.00 98.38 82 LEU A O 1
ATOM 590 N N . ALA A 1 83 ? -5.549 2.645 15.577 1.00 98.62 83 ALA A N 1
ATOM 591 C CA . ALA A 1 83 ? -6.597 2.378 14.608 1.00 98.62 83 ALA A CA 1
ATOM 592 C C . ALA A 1 83 ? -6.022 2.390 13.177 1.00 98.62 83 ALA A C 1
ATOM 594 O O . ALA A 1 83 ? -5.134 3.177 12.838 1.00 98.62 83 ALA A O 1
ATOM 595 N N . LEU A 1 84 ? -6.541 1.503 12.334 1.00 98.62 84 LEU A N 1
ATOM 596 C CA . LEU A 1 84 ? -6.314 1.483 10.897 1.00 98.62 84 LEU A CA 1
ATOM 597 C C . LEU A 1 84 ? -7.670 1.245 10.237 1.00 98.62 84 LEU A C 1
ATOM 599 O O . LEU A 1 84 ? -8.144 0.116 10.114 1.00 98.62 84 LEU A O 1
ATOM 603 N N . THR A 1 85 ? -8.301 2.349 9.860 1.00 98.50 85 THR A N 1
ATOM 604 C CA . THR A 1 85 ? -9.586 2.374 9.160 1.00 98.50 85 THR A CA 1
ATOM 605 C C . THR A 1 85 ? -9.410 2.913 7.752 1.00 98.50 85 THR A C 1
ATOM 607 O O . THR A 1 85 ? -8.427 3.597 7.468 1.00 98.50 85 THR A O 1
ATOM 610 N N . GLU A 1 86 ? -10.369 2.615 6.879 1.00 98.38 86 GLU A N 1
ATOM 611 C CA . GLU A 1 86 ? -10.366 3.064 5.484 1.00 98.38 86 GLU A CA 1
ATOM 612 C C . GLU A 1 86 ? -11.594 3.915 5.168 1.00 98.38 86 GLU A C 1
ATOM 614 O O . GLU A 1 86 ? -12.605 3.890 5.878 1.00 98.38 86 GLU A O 1
ATOM 619 N N . THR A 1 87 ? -11.522 4.661 4.069 1.00 97.19 87 THR A N 1
ATOM 620 C CA . THR A 1 87 ? -12.672 5.387 3.527 1.00 97.19 87 THR A CA 1
ATOM 621 C C . THR A 1 87 ? -13.587 4.406 2.794 1.00 97.19 87 THR A C 1
ATOM 623 O O . THR A 1 87 ? -13.181 3.829 1.787 1.00 97.19 87 THR A O 1
ATOM 626 N N . GLY A 1 88 ? -14.839 4.252 3.237 1.00 94.12 88 GLY A N 1
ATOM 627 C CA . GLY A 1 88 ? -15.768 3.261 2.674 1.00 94.12 88 GLY A CA 1
ATOM 628 C C . GLY A 1 88 ? -15.993 3.376 1.161 1.00 94.12 88 GLY A C 1
ATOM 629 O O . GLY A 1 88 ? -16.109 2.371 0.472 1.00 94.12 88 GLY A O 1
ATOM 630 N N . THR A 1 89 ? -16.037 4.593 0.624 1.00 94.56 89 THR A N 1
ATOM 631 C CA . THR A 1 89 ? -16.295 4.844 -0.805 1.00 94.56 89 THR A CA 1
ATOM 632 C C . THR A 1 89 ? -15.044 5.171 -1.620 1.00 94.56 89 THR A C 1
ATOM 634 O O . THR A 1 89 ? -15.176 5.608 -2.762 1.00 94.56 89 THR A O 1
ATOM 637 N N . SER A 1 90 ? -13.836 5.058 -1.056 1.00 93.00 90 SER A N 1
ATOM 638 C CA . SER A 1 90 ? -12.630 5.368 -1.833 1.00 93.00 90 SER A CA 1
ATOM 639 C C . SER A 1 90 ? -12.366 4.287 -2.877 1.00 93.00 90 SER A C 1
ATOM 641 O O . SER A 1 90 ? -12.456 3.096 -2.598 1.00 93.00 90 SER A O 1
ATOM 643 N N . THR A 1 91 ? -11.997 4.718 -4.080 1.00 88.44 91 THR A N 1
ATOM 644 C CA . THR A 1 91 ? -11.531 3.846 -5.168 1.00 88.44 91 THR A CA 1
ATOM 645 C C . THR A 1 91 ? -10.005 3.768 -5.241 1.00 88.44 91 THR A C 1
ATOM 647 O O . THR A 1 91 ? -9.462 3.150 -6.153 1.00 88.44 91 THR A O 1
ATOM 650 N N . ALA A 1 92 ? -9.298 4.434 -4.324 1.00 88.38 92 ALA A N 1
ATOM 651 C CA . ALA A 1 92 ? -7.844 4.561 -4.359 1.00 88.38 92 ALA A CA 1
ATOM 652 C C . ALA A 1 92 ? -7.151 4.197 -3.037 1.00 88.38 92 ALA A C 1
ATOM 654 O O . ALA A 1 92 ? -5.927 4.093 -3.024 1.00 88.38 92 ALA A O 1
ATOM 655 N N . ASP A 1 93 ? -7.902 4.026 -1.949 1.00 88.56 93 ASP A N 1
ATOM 656 C CA . ASP A 1 93 ? -7.367 3.636 -0.641 1.00 88.56 93 ASP A CA 1
ATOM 657 C C . ASP A 1 93 ? -7.089 2.119 -0.606 1.00 88.56 93 ASP A C 1
ATOM 659 O O . ASP A 1 93 ? -7.455 1.372 -1.519 1.00 88.56 93 ASP A O 1
ATOM 663 N N . ALA A 1 94 ? -6.467 1.660 0.481 1.00 90.94 94 ALA A N 1
ATOM 664 C CA . ALA A 1 94 ? -6.360 0.246 0.825 1.00 90.94 94 ALA A CA 1
ATOM 665 C C . ALA A 1 94 ? -5.624 -0.662 -0.189 1.00 90.94 94 ALA A C 1
ATOM 667 O O . ALA A 1 94 ? -5.940 -1.851 -0.312 1.00 90.94 94 ALA A O 1
ATOM 668 N N . ASN A 1 95 ? -4.608 -0.153 -0.897 1.00 94.88 95 ASN A N 1
ATOM 669 C CA . ASN A 1 95 ? -3.767 -0.996 -1.745 1.00 94.88 95 ASN A CA 1
ATOM 670 C C . ASN A 1 95 ? -2.879 -1.912 -0.881 1.00 94.88 95 ASN A C 1
ATOM 672 O O . ASN A 1 95 ? -1.897 -1.471 -0.279 1.00 94.88 95 ASN A O 1
ATOM 676 N N . LEU A 1 96 ? -3.248 -3.194 -0.814 1.00 97.25 96 LEU A N 1
ATOM 677 C CA . LEU A 1 96 ? -2.498 -4.227 -0.103 1.00 97.25 96 LEU A CA 1
ATOM 678 C C . LEU A 1 96 ? -1.285 -4.668 -0.916 1.00 97.25 96 LEU A C 1
ATOM 680 O O . LEU A 1 96 ? -1.412 -5.029 -2.086 1.00 97.25 96 LEU A O 1
ATOM 684 N N . SER A 1 97 ? -0.128 -4.738 -0.266 1.00 96.69 97 SER A N 1
ATOM 685 C CA . SER A 1 97 ? 1.074 -5.332 -0.844 1.00 96.69 97 SER A CA 1
ATOM 686 C C . SER A 1 97 ? 1.653 -6.417 0.063 1.00 96.69 97 SER A C 1
ATOM 688 O O . SER A 1 97 ? 1.309 -6.534 1.242 1.00 96.69 97 SER A O 1
ATOM 690 N N . ARG A 1 98 ? 2.549 -7.232 -0.498 1.00 96.88 98 ARG A N 1
ATOM 691 C CA . ARG A 1 98 ? 3.399 -8.156 0.254 1.00 96.88 98 ARG A CA 1
ATOM 692 C C . ARG A 1 98 ? 4.826 -7.617 0.238 1.00 96.88 98 ARG A C 1
ATOM 694 O O . ARG A 1 98 ? 5.278 -7.151 -0.807 1.00 96.88 98 ARG A O 1
ATOM 701 N N . SER A 1 99 ? 5.533 -7.686 1.366 1.00 98.38 99 SER A N 1
ATOM 702 C CA . SER A 1 99 ? 6.948 -7.313 1.425 1.00 98.38 99 SER A CA 1
ATOM 703 C C . SER A 1 99 ? 7.771 -8.135 0.430 1.00 98.38 99 SER A C 1
ATOM 705 O O . SER A 1 99 ? 7.416 -9.274 0.109 1.00 98.38 99 SER A O 1
ATOM 707 N N . ALA A 1 100 ? 8.863 -7.563 -0.079 1.00 97.56 100 ALA A N 1
ATOM 708 C CA . ALA A 1 100 ? 9.679 -8.200 -1.115 1.00 97.56 100 ALA A CA 1
ATOM 709 C C . ALA A 1 100 ? 10.290 -9.539 -0.654 1.00 97.56 100 ALA A C 1
ATOM 711 O O . ALA A 1 100 ? 10.442 -10.455 -1.457 1.00 97.56 100 ALA A O 1
ATOM 712 N N . ASP A 1 101 ? 10.575 -9.680 0.641 1.00 96.94 101 ASP A N 1
ATOM 713 C CA . ASP A 1 101 ? 11.010 -10.930 1.278 1.00 96.94 101 ASP A CA 1
ATOM 714 C C . ASP A 1 101 ? 9.874 -11.945 1.541 1.00 96.94 101 ASP A C 1
ATOM 716 O O . ASP A 1 101 ? 10.115 -13.037 2.058 1.00 96.94 101 ASP A O 1
ATOM 720 N N . GLY A 1 102 ? 8.628 -11.593 1.213 1.00 95.38 102 GLY A N 1
ATOM 721 C CA . GLY A 1 102 ? 7.448 -12.446 1.337 1.00 95.38 102 GLY A CA 1
ATOM 722 C C . GLY A 1 102 ? 6.899 -12.620 2.756 1.00 95.38 102 GLY A C 1
ATOM 723 O O . GLY A 1 102 ? 5.967 -13.405 2.933 1.00 95.38 102 GLY A O 1
ATOM 724 N N . ARG A 1 103 ? 7.443 -11.931 3.768 1.00 96.56 103 ARG A N 1
ATOM 725 C CA . ARG A 1 103 ? 7.141 -12.198 5.189 1.00 96.56 103 ARG A CA 1
ATOM 726 C C . ARG A 1 103 ? 5.945 -11.438 5.755 1.00 96.56 103 ARG A C 1
ATOM 728 O O . ARG A 1 103 ? 5.375 -11.880 6.758 1.00 96.56 103 ARG A O 1
ATOM 735 N N . TYR A 1 104 ? 5.589 -10.304 5.161 1.00 98.56 104 TYR A N 1
ATOM 736 C CA . TYR A 1 104 ? 4.567 -9.411 5.695 1.00 98.56 104 TYR A CA 1
ATOM 737 C C . TYR A 1 104 ? 3.589 -8.962 4.618 1.00 98.56 104 TYR A C 1
ATOM 739 O O . TYR A 1 104 ? 3.976 -8.702 3.482 1.00 98.56 104 TYR A O 1
ATOM 747 N N . LEU A 1 105 ? 2.327 -8.808 5.003 1.00 98.56 105 LEU A N 1
ATOM 748 C CA . LEU A 1 105 ? 1.383 -7.966 4.282 1.00 98.56 105 LEU A CA 1
ATOM 749 C C . LEU A 1 105 ? 1.505 -6.533 4.799 1.00 98.56 105 LEU A C 1
ATOM 751 O O . LEU A 1 105 ? 1.733 -6.315 5.993 1.00 98.56 105 LEU A O 1
ATOM 755 N N . VAL A 1 106 ? 1.353 -5.566 3.903 1.00 98.69 106 VAL A N 1
ATOM 756 C CA . VAL A 1 106 ? 1.468 -4.141 4.204 1.00 98.69 106 VAL A CA 1
ATOM 757 C C . VAL A 1 106 ? 0.249 -3.415 3.651 1.00 98.69 106 VAL A C 1
ATOM 759 O O . VAL A 1 106 ? -0.100 -3.581 2.484 1.00 98.69 106 VAL A O 1
ATOM 762 N N . LEU A 1 107 ? -0.390 -2.614 4.500 1.00 98.56 107 LEU A N 1
ATOM 763 C CA . LEU A 1 107 ? -1.572 -1.825 4.163 1.00 98.56 107 LEU A CA 1
ATOM 764 C C . LEU A 1 107 ? -1.455 -0.433 4.779 1.00 98.56 107 LEU A C 1
ATOM 766 O O . LEU A 1 107 ? -0.989 -0.295 5.907 1.00 98.56 107 LEU A O 1
ATOM 770 N N . THR A 1 108 ? -1.892 0.596 4.066 1.00 98.75 108 THR A N 1
ATOM 771 C CA . THR A 1 108 ? -2.002 1.953 4.612 1.00 98.75 108 THR A CA 1
ATOM 772 C C . THR A 1 108 ? -3.438 2.285 4.944 1.00 98.75 108 THR A C 1
ATOM 774 O O . THR A 1 108 ? -4.286 1.919 4.147 1.00 98.75 108 THR A O 1
ATOM 777 N N . GLY A 1 109 ? -3.661 3.063 6.004 1.00 98.50 109 GLY A N 1
ATOM 778 C CA . GLY A 1 109 ? -4.976 3.586 6.373 1.00 98.50 109 GLY A CA 1
ATOM 779 C C . GLY A 1 109 ? -4.887 4.814 7.279 1.00 98.50 109 GLY A C 1
ATOM 780 O O . GLY A 1 109 ? -3.888 5.544 7.276 1.00 98.50 109 GLY A O 1
ATOM 781 N N . TYR A 1 110 ? -5.929 5.044 8.076 1.00 98.69 110 TYR A N 1
ATOM 782 C CA . TYR A 1 110 ? -6.099 6.248 8.893 1.00 98.69 110 TYR A CA 1
ATOM 783 C C . TYR A 1 110 ? -6.241 5.892 10.373 1.00 98.69 110 TYR A C 1
ATOM 785 O O . TYR A 1 110 ? -7.015 4.997 10.731 1.00 98.69 110 TYR A O 1
ATOM 793 N N . ASN A 1 111 ? -5.544 6.634 11.238 1.00 98.50 111 ASN A N 1
ATOM 794 C CA . ASN A 1 111 ? -5.717 6.512 12.680 1.00 98.50 111 ASN A CA 1
ATOM 795 C C . ASN A 1 111 ? -6.934 7.306 13.151 1.00 98.50 111 ASN A C 1
ATOM 797 O O . ASN A 1 111 ? -6.816 8.462 13.563 1.00 98.50 111 ASN A O 1
ATOM 801 N N . THR A 1 112 ? -8.102 6.683 13.081 1.00 98.50 112 THR A N 1
ATOM 802 C CA . THR A 1 112 ? -9.316 7.213 13.691 1.00 98.50 112 THR A CA 1
ATOM 803 C C . THR A 1 112 ? -10.318 6.090 13.958 1.00 98.50 112 THR A C 1
ATOM 805 O O . THR A 1 112 ? -10.310 5.095 13.223 1.00 98.50 112 THR A O 1
ATOM 808 N N . PRO A 1 113 ? -11.197 6.224 14.968 1.00 97.62 113 PRO A N 1
ATOM 809 C CA . PRO A 1 113 ? -12.356 5.359 15.101 1.00 97.62 113 PRO A CA 1
ATOM 810 C C . PRO A 1 113 ? -13.301 5.431 13.902 1.00 97.62 113 PRO A C 1
ATOM 812 O O . PRO A 1 113 ? -13.359 6.433 13.186 1.00 97.62 113 PRO A O 1
ATOM 815 N N . THR A 1 114 ? -14.101 4.381 13.726 1.00 97.31 114 THR A N 1
ATOM 816 C CA . THR A 1 114 ? -15.149 4.352 12.699 1.00 97.31 114 THR A CA 1
ATOM 817 C C . THR A 1 114 ? -16.146 5.495 12.884 1.00 97.31 114 THR A C 1
ATOM 819 O O . THR A 1 114 ? -16.508 5.833 14.011 1.00 97.31 114 THR A O 1
ATOM 822 N N . GLY A 1 115 ? -16.646 6.046 11.778 1.00 97.00 115 GLY A N 1
ATOM 823 C CA . GLY A 1 115 ? -17.658 7.105 11.770 1.00 97.00 115 GLY A CA 1
ATOM 824 C C . GLY A 1 115 ? -17.117 8.522 11.563 1.00 97.00 115 GLY A C 1
ATOM 825 O O . GLY A 1 115 ? -17.911 9.445 11.391 1.00 97.00 115 GLY A O 1
ATOM 826 N N . THR A 1 116 ? -15.797 8.728 11.508 1.00 97.94 116 THR A N 1
ATOM 827 C CA . THR A 1 116 ? -15.222 10.025 11.106 1.00 97.94 116 THR A CA 1
ATOM 828 C C . THR A 1 116 ? -15.611 10.357 9.670 1.00 97.94 116 THR A C 1
ATOM 830 O O . THR A 1 116 ? -15.168 9.680 8.747 1.00 97.94 116 THR A O 1
ATOM 833 N N . ALA A 1 117 ? -16.434 11.387 9.478 1.00 97.25 117 ALA A N 1
ATOM 834 C CA . ALA A 1 117 ? -16.926 11.797 8.165 1.00 97.25 117 ALA A CA 1
ATOM 835 C C . ALA A 1 117 ? -15.808 12.318 7.246 1.00 97.25 117 ALA A C 1
ATOM 837 O O . ALA A 1 117 ? -14.832 12.903 7.717 1.00 97.25 117 ALA A O 1
ATOM 838 N N . SER A 1 118 ? -15.993 12.159 5.930 1.00 96.44 118 SER A N 1
ATOM 839 C CA . SER A 1 118 ? -15.089 12.681 4.891 1.00 96.44 118 SER A CA 1
ATOM 840 C C . SER A 1 118 ? -13.617 12.331 5.143 1.00 96.44 118 SER A C 1
ATOM 842 O O . SER A 1 118 ? -12.742 13.196 5.085 1.00 96.44 118 SER A O 1
ATOM 844 N N . LEU A 1 119 ? -13.352 11.056 5.447 1.00 97.88 119 LEU A N 1
ATOM 845 C CA . LEU A 1 119 ? -12.093 10.593 6.028 1.00 97.88 119 LEU A CA 1
ATOM 846 C C . LEU A 1 119 ? -10.863 10.981 5.195 1.00 97.88 119 LEU A C 1
ATOM 848 O O . LEU A 1 119 ? -9.897 11.519 5.738 1.00 97.88 119 LEU A O 1
ATOM 852 N N . SER A 1 120 ? -10.904 10.782 3.877 1.00 96.44 120 SER A N 1
ATOM 853 C CA . SER A 1 120 ? -9.787 11.124 2.987 1.00 96.44 120 SER A CA 1
ATOM 854 C C . SER A 1 120 ? -9.430 12.615 3.002 1.00 96.44 120 SER A C 1
ATOM 856 O O . SER A 1 120 ? -8.282 12.975 2.751 1.00 96.44 120 SER A O 1
ATOM 858 N N . GLY A 1 121 ? -10.388 13.488 3.331 1.00 97.12 121 GLY A N 1
ATOM 859 C CA . GLY A 1 121 ? -10.200 14.936 3.440 1.00 97.12 121 GLY A CA 1
ATOM 860 C C . GLY A 1 121 ? -9.636 15.400 4.785 1.00 97.12 121 GLY A C 1
ATOM 861 O O . GLY A 1 121 ? -9.396 16.593 4.963 1.00 97.12 121 GLY A O 1
ATOM 862 N N . THR A 1 122 ? -9.416 14.494 5.741 1.00 98.50 122 THR A N 1
ATOM 863 C CA . THR A 1 122 ? -8.856 14.849 7.052 1.00 98.50 122 THR A CA 1
ATOM 864 C C . THR A 1 122 ? -7.381 15.246 6.952 1.00 98.50 122 THR A C 1
ATOM 866 O O . THR A 1 122 ? -6.620 14.754 6.104 1.00 98.50 122 THR A O 1
ATOM 869 N N . THR A 1 123 ? -6.962 16.160 7.830 1.00 98.38 123 THR A N 1
ATOM 870 C CA . THR A 1 123 ? -5.566 16.593 7.914 1.00 98.38 123 THR A CA 1
ATOM 871 C C . THR A 1 123 ? -4.763 15.625 8.774 1.00 98.38 123 THR A C 1
ATOM 873 O O . THR A 1 123 ? -5.263 15.068 9.751 1.00 98.38 123 THR A O 1
ATOM 876 N N . THR A 1 124 ? -3.479 15.458 8.459 1.00 97.81 124 THR A N 1
ATOM 877 C CA . THR A 1 124 ? -2.581 14.586 9.236 1.00 97.81 124 THR A CA 1
ATOM 878 C C . THR A 1 124 ? -2.341 15.048 10.671 1.00 97.81 124 THR A C 1
ATOM 880 O O . THR A 1 124 ? -1.898 14.249 11.498 1.00 97.81 124 THR A O 1
ATOM 883 N N . ALA A 1 125 ? -2.651 16.314 10.971 1.00 95.56 125 ALA A N 1
ATOM 884 C CA . ALA A 1 125 ? -2.576 16.887 12.310 1.00 95.56 125 ALA A CA 1
ATOM 885 C C . ALA A 1 125 ? -3.644 16.317 13.258 1.00 95.56 125 ALA A C 1
ATOM 887 O O . ALA A 1 125 ? -3.389 16.206 14.454 1.00 95.56 125 ALA A O 1
ATOM 888 N N . THR A 1 126 ? -4.822 15.954 12.740 1.00 96.31 126 THR A N 1
ATOM 889 C CA . THR A 1 126 ? -5.925 15.394 13.540 1.00 96.31 126 THR A CA 1
ATOM 890 C C . THR A 1 126 ? -6.089 13.893 13.338 1.00 96.31 126 THR A C 1
ATOM 892 O O . THR A 1 126 ? -6.385 13.186 14.295 1.00 96.31 126 THR A O 1
ATOM 895 N N . VAL A 1 127 ? -5.861 13.400 12.119 1.00 98.38 127 VAL A N 1
ATOM 896 C CA . VAL A 1 127 ? -5.958 11.981 11.759 1.00 98.38 127 VAL A CA 1
ATOM 897 C C . VAL A 1 127 ? -4.667 11.576 11.063 1.00 98.38 127 VAL A C 1
ATOM 899 O O . VAL A 1 127 ? -4.453 11.860 9.882 1.00 98.38 127 VAL A O 1
ATOM 902 N N . ASN A 1 128 ? -3.770 10.924 11.803 1.00 98.19 128 ASN A N 1
ATOM 903 C CA . ASN A 1 128 ? -2.509 10.459 11.226 1.00 98.19 128 ASN A CA 1
ATOM 904 C C . ASN A 1 128 ? -2.775 9.394 10.160 1.00 98.19 128 ASN A C 1
ATOM 906 O O . ASN A 1 128 ? -3.722 8.612 10.276 1.00 98.19 128 ASN A O 1
ATOM 910 N N . ARG A 1 129 ? -1.899 9.310 9.157 1.00 98.56 129 ARG A N 1
ATOM 911 C CA . ARG A 1 129 ? -1.883 8.136 8.276 1.00 98.56 129 ARG A CA 1
ATOM 912 C C . ARG A 1 129 ? -1.058 7.048 8.935 1.00 98.56 129 ARG A C 1
ATOM 914 O O . ARG A 1 129 ? -0.126 7.343 9.685 1.00 98.56 129 ARG A O 1
ATOM 921 N N . VAL A 1 130 ? -1.436 5.802 8.702 1.00 98.56 130 VAL A N 1
ATOM 922 C CA . VAL A 1 130 ? -0.859 4.642 9.379 1.00 98.56 130 VAL A CA 1
ATOM 923 C C . VAL A 1 130 ? -0.415 3.627 8.352 1.00 98.56 130 VAL A C 1
ATOM 925 O O . VAL A 1 130 ? -1.117 3.394 7.373 1.00 98.56 130 VAL A O 1
ATOM 928 N N . VAL A 1 131 ? 0.731 2.998 8.603 1.00 98.88 131 VAL A N 1
ATOM 929 C CA . VAL A 1 131 ? 1.133 1.778 7.901 1.00 98.88 131 VAL A CA 1
ATOM 930 C C . VAL A 1 131 ? 0.937 0.589 8.835 1.00 98.88 131 VAL A C 1
ATOM 932 O O . VAL A 1 131 ? 1.576 0.494 9.885 1.00 98.88 131 VAL A O 1
ATOM 935 N N . GLY A 1 132 ? 0.045 -0.315 8.445 1.00 98.69 132 GLY A N 1
ATOM 936 C CA . GLY A 1 132 ? -0.136 -1.626 9.042 1.00 98.69 132 GLY A CA 1
ATOM 937 C C . GLY A 1 132 ? 0.823 -2.643 8.433 1.00 98.69 132 GLY A C 1
ATOM 938 O O . GLY A 1 132 ? 0.907 -2.777 7.214 1.00 98.69 132 GLY A O 1
ATOM 939 N N . ARG A 1 133 ? 1.520 -3.390 9.289 1.00 98.69 133 ARG A N 1
ATOM 940 C CA . ARG A 1 133 ? 2.328 -4.561 8.941 1.00 98.69 133 ARG A CA 1
ATOM 941 C C . ARG A 1 133 ? 1.707 -5.793 9.583 1.00 98.69 133 ARG A C 1
ATOM 943 O O . ARG A 1 133 ? 1.587 -5.850 10.806 1.00 98.69 133 ARG A O 1
ATOM 950 N N . ILE A 1 134 ? 1.356 -6.783 8.774 1.00 98.50 134 ILE A N 1
ATOM 951 C CA . ILE A 1 134 ? 0.725 -8.018 9.231 1.00 98.50 134 ILE A CA 1
ATOM 952 C C . ILE A 1 134 ? 1.659 -9.183 8.917 1.00 98.50 134 ILE A C 1
ATOM 954 O O . ILE A 1 134 ? 2.019 -9.409 7.764 1.00 98.50 134 ILE A O 1
ATOM 958 N N . ALA A 1 135 ? 2.093 -9.901 9.948 1.00 97.69 135 ALA A N 1
ATOM 959 C CA . ALA A 1 135 ? 2.966 -11.061 9.806 1.00 97.69 135 ALA A CA 1
ATOM 960 C C . ALA A 1 135 ? 2.184 -12.314 9.388 1.00 97.69 135 ALA A C 1
ATOM 962 O O . ALA A 1 135 ? 0.988 -12.428 9.649 1.00 97.69 135 ALA A O 1
ATOM 963 N N . ALA A 1 136 ? 2.880 -13.300 8.816 1.00 94.75 136 ALA A N 1
ATOM 964 C CA . ALA A 1 136 ? 2.280 -14.576 8.419 1.00 94.75 136 ALA A CA 1
ATOM 965 C C . ALA A 1 136 ? 1.581 -15.324 9.573 1.00 94.75 136 ALA A C 1
ATOM 967 O O . ALA A 1 136 ? 0.627 -16.050 9.334 1.00 94.75 136 ALA A O 1
ATOM 968 N N . ASN A 1 137 ? 1.995 -15.123 10.828 1.00 94.75 137 ASN A N 1
ATOM 969 C CA . ASN A 1 137 ? 1.316 -15.695 11.999 1.00 94.75 137 ASN A CA 1
ATOM 970 C C . ASN A 1 137 ? 0.065 -14.906 12.443 1.00 94.75 137 ASN A C 1
ATOM 972 O O . ASN A 1 137 ? -0.456 -15.162 13.521 1.00 94.75 137 ASN A O 1
ATOM 976 N N . GLY A 1 138 ? -0.360 -13.907 11.667 1.00 93.19 138 GLY A N 1
ATOM 977 C CA . GLY A 1 138 ? -1.487 -13.037 11.976 1.00 93.19 138 GLY A CA 1
ATOM 978 C C . GLY A 1 138 ? -1.166 -11.861 12.902 1.00 93.19 138 GLY A C 1
ATOM 979 O O . GLY A 1 138 ? -2.046 -11.070 13.203 1.00 93.19 138 GLY A O 1
ATOM 980 N N . THR A 1 139 ? 0.082 -11.680 13.347 1.00 96.12 139 THR A N 1
ATOM 981 C CA . THR A 1 139 ? 0.419 -10.536 14.213 1.00 96.12 139 THR A CA 1
ATOM 982 C C . THR A 1 139 ? 0.254 -9.221 13.456 1.00 96.12 139 THR A C 1
ATOM 984 O O . THR A 1 139 ? 0.950 -8.991 12.466 1.00 96.12 139 THR A O 1
ATOM 987 N N . ILE A 1 140 ? -0.615 -8.342 13.959 1.00 97.62 140 ILE A N 1
ATOM 988 C CA . ILE A 1 140 ? -0.857 -7.001 13.418 1.00 97.62 140 ILE A CA 1
ATOM 989 C C . ILE A 1 140 ? -0.024 -5.970 14.186 1.00 97.62 140 ILE A C 1
ATOM 991 O O . ILE A 1 140 ? -0.085 -5.881 15.415 1.00 97.62 140 ILE A O 1
ATOM 995 N N . ASN A 1 141 ? 0.720 -5.150 13.448 1.00 98.56 141 ASN A N 1
ATOM 996 C CA . ASN A 1 141 ? 1.397 -3.965 13.955 1.00 98.56 141 ASN A CA 1
ATOM 997 C C . ASN A 1 141 ? 0.930 -2.736 13.166 1.00 98.56 141 ASN A C 1
ATOM 999 O O . ASN A 1 141 ? 1.162 -2.654 11.964 1.00 98.56 141 ASN A O 1
ATOM 1003 N N . THR A 1 142 ? 0.302 -1.780 13.842 1.00 98.69 142 THR A N 1
ATOM 1004 C CA . THR A 1 142 ? -0.178 -0.509 13.267 1.00 98.69 142 THR A CA 1
ATOM 1005 C C . THR A 1 142 ? 0.489 0.687 13.943 1.00 98.69 142 THR A C 1
ATOM 1007 O O . THR A 1 142 ? -0.094 1.758 14.067 1.00 98.69 142 THR A O 1
ATOM 1010 N N . THR A 1 143 ? 1.725 0.521 14.421 1.00 98.62 143 THR A N 1
ATOM 1011 C CA . THR A 1 143 ? 2.408 1.532 15.245 1.00 98.62 143 THR A CA 1
ATOM 1012 C C . THR A 1 143 ? 3.061 2.646 14.420 1.00 98.62 143 THR A C 1
ATOM 1014 O O . THR A 1 143 ? 3.558 3.617 14.982 1.00 98.62 143 THR A O 1
ATOM 1017 N N . THR A 1 144 ? 3.125 2.499 13.094 1.00 98.81 144 THR A N 1
ATOM 1018 C CA . THR A 1 144 ? 3.842 3.411 12.189 1.00 98.81 144 THR A CA 1
ATOM 1019 C C . THR A 1 144 ? 2.949 4.568 11.767 1.00 98.81 144 THR A C 1
ATOM 1021 O O . THR A 1 144 ? 2.001 4.357 11.011 1.00 98.81 144 THR A O 1
ATOM 1024 N N . ARG A 1 145 ? 3.269 5.788 12.209 1.00 97.88 145 ARG A N 1
ATOM 1025 C CA . ARG A 1 145 ? 2.527 7.015 11.887 1.00 97.88 145 ARG A CA 1
ATOM 1026 C C . ARG A 1 145 ? 3.203 7.808 10.772 1.00 97.88 145 ARG A C 1
ATOM 1028 O O . ARG A 1 145 ? 4.428 7.843 10.665 1.00 97.88 145 ARG A O 1
ATOM 1035 N N . ILE A 1 146 ? 2.390 8.520 10.005 1.00 98.56 146 ILE A N 1
ATOM 1036 C CA . ILE A 1 146 ? 2.792 9.568 9.067 1.00 98.56 146 ILE A CA 1
ATOM 1037 C C . ILE A 1 146 ? 1.954 10.802 9.396 1.00 98.56 146 ILE A C 1
ATOM 1039 O O . ILE A 1 146 ? 0.719 10.753 9.395 1.00 98.56 146 ILE A O 1
ATOM 1043 N N . THR A 1 147 ? 2.632 11.897 9.725 1.00 97.56 147 THR A N 1
ATOM 1044 C CA . THR A 1 147 ? 2.016 13.120 10.264 1.00 97.56 147 THR A CA 1
ATOM 1045 C C . THR A 1 147 ? 2.168 14.327 9.337 1.00 97.56 147 THR A C 1
ATOM 1047 O O . THR A 1 147 ? 1.564 15.369 9.585 1.00 97.56 147 THR A O 1
ATOM 1050 N N . ASP A 1 148 ? 2.912 14.189 8.241 1.00 97.19 148 ASP A N 1
ATOM 1051 C CA . ASP A 1 148 ? 3.364 15.292 7.388 1.00 97.19 148 ASP A CA 1
ATOM 1052 C C . ASP A 1 148 ? 3.188 15.048 5.876 1.00 97.19 148 ASP A C 1
ATOM 1054 O O . ASP A 1 148 ? 3.528 15.913 5.071 1.00 97.19 148 ASP A O 1
ATOM 1058 N N . ALA A 1 149 ? 2.604 13.915 5.475 1.00 97.50 149 ALA A N 1
ATOM 1059 C CA . ALA A 1 149 ? 2.335 13.572 4.077 1.00 97.50 149 ALA A CA 1
ATOM 1060 C C . ALA A 1 149 ? 0.904 13.059 3.880 1.00 97.50 149 ALA A C 1
ATOM 1062 O O . ALA A 1 149 ? 0.297 12.516 4.802 1.00 97.50 149 ALA A O 1
ATOM 1063 N N . PHE A 1 150 ? 0.357 13.220 2.670 1.00 97.19 150 PHE A N 1
ATOM 1064 C CA . PHE A 1 150 ? -1.005 12.774 2.329 1.00 97.19 150 PHE A CA 1
ATOM 1065 C C . PHE A 1 150 ? -2.126 13.502 3.084 1.00 97.19 150 PHE A C 1
ATOM 1067 O O . PHE A 1 150 ? -3.259 13.032 3.131 1.00 97.19 150 PHE A O 1
ATOM 1074 N N . SER A 1 151 ? -1.838 14.678 3.649 1.00 97.75 151 SER A N 1
ATOM 1075 C CA . SER A 1 151 ? -2.830 15.518 4.331 1.00 97.75 151 SER A CA 1
ATOM 1076 C C . SER A 1 151 ? -3.898 16.012 3.352 1.00 97.75 151 SER A C 1
ATOM 1078 O O . SER A 1 151 ? -3.567 16.492 2.265 1.00 97.75 151 SER A O 1
ATOM 1080 N N . GLY A 1 152 ? -5.176 15.877 3.727 1.00 97.44 152 GLY A N 1
ATOM 1081 C CA . GLY A 1 152 ? -6.313 16.296 2.901 1.00 97.44 152 GLY A CA 1
ATOM 1082 C C . GLY A 1 152 ? -6.521 15.478 1.620 1.00 97.44 152 GLY A C 1
ATOM 1083 O O . GLY A 1 152 ? -7.238 15.924 0.727 1.00 97.44 152 GLY A O 1
ATOM 1084 N N . THR A 1 153 ? -5.882 14.312 1.486 1.00 96.00 153 THR A N 1
ATOM 1085 C CA . THR A 1 153 ? -6.064 13.414 0.337 1.00 96.00 153 THR A CA 1
ATOM 1086 C C . THR A 1 153 ? -5.955 11.941 0.737 1.00 96.00 153 THR A C 1
ATOM 1088 O O . THR A 1 153 ? -5.755 11.614 1.900 1.00 96.00 153 THR A O 1
ATOM 1091 N N . THR A 1 154 ? -6.079 11.020 -0.214 1.00 96.19 154 THR A N 1
ATOM 1092 C CA . THR A 1 154 ? -5.975 9.572 0.011 1.00 96.19 154 THR A CA 1
ATOM 1093 C C . THR A 1 154 ? -4.530 9.137 0.272 1.00 96.19 154 THR A C 1
ATOM 1095 O O . THR A 1 154 ? -3.657 9.447 -0.545 1.00 96.19 154 THR A O 1
ATOM 1098 N N . VAL A 1 155 ? -4.286 8.374 1.344 1.00 97.94 155 VAL A N 1
ATOM 1099 C CA . VAL A 1 155 ? -3.084 7.526 1.472 1.00 97.94 155 VAL A CA 1
ATOM 1100 C C . VAL A 1 155 ? -3.424 6.182 0.838 1.00 97.94 155 VAL A C 1
ATOM 1102 O O . VAL A 1 155 ? -4.451 5.600 1.169 1.00 97.94 155 VAL A O 1
ATOM 1105 N N . ARG A 1 156 ? -2.646 5.747 -0.152 1.00 97.25 156 ARG A N 1
ATOM 1106 C CA . ARG A 1 156 ? -3.127 4.730 -1.098 1.00 97.25 156 ARG A CA 1
ATOM 1107 C C . ARG A 1 156 ? -2.489 3.373 -0.909 1.00 97.25 156 ARG A C 1
ATOM 1109 O O . ARG A 1 156 ? -3.186 2.367 -0.949 1.00 97.25 156 ARG A O 1
ATOM 1116 N N . GLY A 1 157 ? -1.178 3.339 -0.706 1.00 97.56 157 GLY A N 1
ATOM 1117 C CA . GLY A 1 157 ? -0.461 2.084 -0.550 1.00 97.56 157 GLY A CA 1
ATOM 1118 C C . GLY A 1 157 ? 0.933 2.274 0.009 1.00 97.56 157 GLY A C 1
ATOM 1119 O O . GLY A 1 157 ? 1.481 3.380 0.030 1.00 97.56 157 GLY A O 1
ATOM 1120 N N . ALA A 1 158 ? 1.510 1.161 0.444 1.00 98.62 158 ALA A N 1
ATOM 1121 C CA . ALA A 1 158 ? 2.886 1.101 0.892 1.00 98.62 158 ALA A CA 1
ATOM 1122 C C . ALA A 1 158 ? 3.575 -0.165 0.384 1.00 98.62 158 ALA A C 1
ATOM 1124 O O . ALA A 1 158 ? 2.943 -1.208 0.235 1.00 98.62 158 ALA A O 1
ATOM 1125 N N . ALA A 1 159 ? 4.883 -0.074 0.161 1.00 98.62 159 ALA A N 1
ATOM 1126 C CA . ALA A 1 159 ? 5.753 -1.198 -0.149 1.00 98.62 159 ALA A CA 1
ATOM 1127 C C . ALA A 1 159 ? 6.876 -1.281 0.880 1.00 98.62 159 ALA A C 1
ATOM 1129 O O . ALA A 1 159 ? 7.305 -0.277 1.453 1.00 98.62 159 ALA A O 1
ATOM 1130 N N . SER A 1 160 ? 7.377 -2.490 1.095 1.00 98.75 160 SER A N 1
ATOM 1131 C CA . SER A 1 160 ? 8.471 -2.744 2.021 1.00 98.75 160 SER A CA 1
ATOM 1132 C C . SER A 1 160 ? 9.368 -3.848 1.488 1.00 98.75 160 SER A C 1
ATOM 1134 O O . SER A 1 160 ? 8.882 -4.806 0.887 1.00 98.75 160 SER A O 1
ATOM 1136 N N . ALA A 1 161 ? 10.674 -3.729 1.710 1.00 98.62 161 ALA A N 1
ATOM 1137 C CA . ALA A 1 161 ? 11.597 -4.810 1.390 1.00 98.62 161 ALA A CA 1
ATOM 1138 C C . ALA A 1 161 ? 11.396 -5.995 2.346 1.00 98.62 161 ALA A C 1
ATOM 1140 O O . ALA A 1 161 ? 11.303 -7.136 1.907 1.00 98.62 161 ALA A O 1
ATOM 1141 N N . ASP A 1 162 ? 11.277 -5.696 3.640 1.00 98.38 162 ASP A N 1
ATOM 1142 C CA . ASP A 1 162 ? 11.416 -6.670 4.728 1.00 98.38 162 ASP A CA 1
ATOM 1143 C C . ASP A 1 162 ? 10.536 -6.376 5.960 1.00 98.38 162 ASP A C 1
ATOM 1145 O O . ASP A 1 162 ? 10.651 -7.017 7.003 1.00 98.38 162 ASP A O 1
ATOM 1149 N N . GLY A 1 163 ? 9.663 -5.371 5.883 1.00 98.50 163 GLY A N 1
ATOM 1150 C CA . GLY A 1 163 ? 8.802 -4.938 6.981 1.00 98.50 163 GLY A CA 1
ATOM 1151 C C . GLY A 1 163 ? 9.460 -4.029 8.027 1.00 98.50 163 GLY A C 1
ATOM 1152 O O . GLY A 1 163 ? 8.783 -3.651 8.986 1.00 98.50 163 GLY A O 1
ATOM 1153 N N . SER A 1 164 ? 10.739 -3.668 7.878 1.00 98.69 164 SER A N 1
ATOM 1154 C CA . SER A 1 164 ? 11.454 -2.765 8.800 1.00 98.69 164 SER A CA 1
ATOM 1155 C C . SER A 1 164 ? 11.218 -1.279 8.504 1.00 98.69 164 SER A C 1
ATOM 1157 O O . SER A 1 164 ? 11.396 -0.423 9.372 1.00 98.69 164 SER A O 1
ATOM 1159 N N . SER A 1 165 ? 10.806 -0.971 7.278 1.00 98.75 165 SER A N 1
ATOM 1160 C CA . SER A 1 165 ? 10.585 0.378 6.762 1.00 98.75 165 SER A CA 1
ATOM 1161 C C . SER A 1 165 ? 9.643 0.351 5.563 1.00 98.75 165 SER A C 1
ATOM 1163 O O . SER A 1 165 ? 9.400 -0.708 4.978 1.00 98.75 165 SER A O 1
ATOM 1165 N N . PHE A 1 166 ? 9.082 1.502 5.207 1.00 98.94 166 PHE A N 1
ATOM 1166 C CA . PHE A 1 166 ? 7.990 1.582 4.247 1.00 98.94 166 PHE A CA 1
ATOM 1167 C C . PHE A 1 166 ? 8.166 2.760 3.299 1.00 98.94 166 PHE A C 1
ATOM 1169 O O . PHE A 1 166 ? 8.350 3.892 3.742 1.00 98.94 166 PHE A O 1
ATOM 1176 N N . TYR A 1 167 ? 8.041 2.478 2.004 1.00 98.88 167 TYR A N 1
ATOM 1177 C CA . TYR A 1 167 ? 7.776 3.470 0.967 1.00 98.88 167 TYR A CA 1
ATOM 1178 C C . TYR A 1 167 ? 6.273 3.643 0.857 1.00 98.88 167 TYR A C 1
ATOM 1180 O O . TYR A 1 167 ? 5.572 2.652 0.673 1.00 98.88 167 TYR A O 1
ATOM 1188 N N . VAL A 1 168 ? 5.778 4.868 0.972 1.00 98.81 168 VAL A N 1
ATOM 1189 C CA . VAL A 1 168 ? 4.344 5.161 1.043 1.00 98.81 168 VAL A CA 1
ATOM 1190 C C . VAL A 1 168 ? 3.974 6.175 -0.026 1.00 98.81 168 VAL A C 1
ATOM 1192 O O . VAL A 1 168 ? 4.745 7.098 -0.298 1.00 98.81 168 VAL A O 1
ATOM 1195 N N . VAL A 1 169 ? 2.803 5.988 -0.633 1.00 97.69 169 VAL A N 1
ATOM 1196 C CA . VAL A 1 169 ? 2.274 6.831 -1.711 1.00 97.69 169 VAL A CA 1
ATOM 1197 C C . VAL A 1 169 ? 0.830 7.248 -1.466 1.00 97.69 169 VAL A C 1
ATOM 1199 O O . VAL A 1 169 ? 0.079 6.597 -0.732 1.00 97.69 169 VAL A O 1
ATOM 1202 N N . GLY A 1 170 ? 0.418 8.320 -2.138 1.00 95.81 170 GLY A N 1
ATOM 1203 C CA . GLY A 1 170 ? -0.938 8.832 -2.051 1.00 95.81 170 GLY A CA 1
ATOM 1204 C C . GLY A 1 170 ? -1.295 9.827 -3.149 1.00 95.81 170 GLY A C 1
ATOM 1205 O O . GLY A 1 170 ? -0.615 9.959 -4.165 1.00 95.81 170 GLY A O 1
ATOM 1206 N N . GLY A 1 171 ? -2.399 10.543 -2.940 1.00 94.44 171 GLY A N 1
ATOM 1207 C CA . GLY A 1 171 ? -2.911 11.530 -3.897 1.00 94.44 171 GLY A CA 1
ATOM 1208 C C . GLY A 1 171 ? -2.065 12.805 -4.028 1.00 94.44 171 GLY A C 1
ATOM 1209 O O . GLY A 1 171 ? -2.340 13.619 -4.907 1.00 94.44 171 GLY A O 1
ATOM 1210 N N . ASN A 1 172 ? -1.060 12.985 -3.171 1.00 94.06 172 ASN A N 1
ATOM 1211 C CA . ASN A 1 172 ? -0.070 14.062 -3.191 1.00 94.06 172 ASN A CA 1
ATOM 1212 C C . ASN A 1 172 ? 1.233 13.573 -2.513 1.00 94.06 172 ASN A C 1
ATOM 1214 O O . ASN A 1 172 ? 1.380 12.382 -2.254 1.00 94.06 172 ASN A O 1
ATOM 1218 N N . SER A 1 173 ? 2.161 14.489 -2.209 1.00 95.31 173 SER A N 1
ATOM 1219 C CA . SER A 1 173 ? 3.429 14.239 -1.491 1.00 95.31 173 SER A CA 1
ATOM 1220 C C . SER A 1 173 ? 4.465 13.362 -2.208 1.00 95.31 173 SER A C 1
ATOM 1222 O O . SER A 1 173 ? 5.608 13.334 -1.759 1.00 95.31 173 SER A O 1
ATOM 1224 N N . GLY A 1 174 ? 4.117 12.719 -3.325 1.00 95.31 174 GLY A N 1
ATOM 1225 C CA . GLY A 1 174 ? 5.004 11.811 -4.046 1.00 95.31 174 GLY A CA 1
ATOM 1226 C C . GLY A 1 174 ? 5.254 10.525 -3.261 1.00 95.31 174 GLY A C 1
ATOM 1227 O O . GLY A 1 174 ? 4.323 9.930 -2.710 1.00 95.31 174 GLY A O 1
ATOM 1228 N N . VAL A 1 175 ? 6.520 10.109 -3.188 1.00 97.94 175 VAL A N 1
ATOM 1229 C CA . VAL A 1 175 ? 6.941 8.961 -2.374 1.00 97.94 175 VAL A CA 1
ATOM 1230 C C . VAL A 1 175 ? 7.594 9.452 -1.097 1.00 97.94 175 VAL A C 1
ATOM 1232 O O . VAL A 1 175 ? 8.599 10.164 -1.145 1.00 97.94 175 VAL A O 1
ATOM 1235 N N . VAL A 1 176 ? 7.081 8.998 0.044 1.00 98.50 176 VAL A N 1
ATOM 1236 C CA . VAL A 1 176 ? 7.708 9.223 1.351 1.00 98.50 176 VAL A CA 1
ATOM 1237 C C . VAL A 1 176 ? 8.196 7.913 1.956 1.00 98.50 176 VAL A C 1
ATOM 1239 O O . VAL A 1 176 ? 7.691 6.840 1.632 1.00 98.50 176 VAL A O 1
ATOM 1242 N N . TYR A 1 177 ? 9.186 8.000 2.835 1.00 98.81 177 TYR A N 1
ATOM 1243 C CA . TYR A 1 177 ? 9.798 6.863 3.508 1.00 98.81 177 TYR A CA 1
ATOM 1244 C C . TYR A 1 177 ? 9.768 7.041 5.021 1.00 98.81 177 TYR A C 1
ATOM 1246 O O . TYR A 1 177 ? 10.095 8.114 5.539 1.00 98.81 177 TYR A O 1
ATOM 1254 N N . VAL A 1 178 ? 9.383 5.976 5.724 1.00 98.88 178 VAL A N 1
ATOM 1255 C CA . VAL A 1 178 ? 9.314 5.932 7.188 1.00 98.88 178 VAL A CA 1
ATOM 1256 C C . VAL A 1 178 ? 9.793 4.580 7.730 1.00 98.88 178 VAL A C 1
ATOM 1258 O O . VAL A 1 178 ? 9.501 3.543 7.127 1.00 98.88 178 VAL A O 1
ATOM 1261 N N . PRO A 1 179 ? 10.508 4.541 8.869 1.00 98.81 179 PRO A N 1
ATOM 1262 C CA . PRO A 1 179 ? 10.813 3.289 9.555 1.00 98.81 179 PRO A CA 1
ATOM 1263 C C . PRO A 1 179 ? 9.575 2.721 10.263 1.00 98.81 179 PRO A C 1
ATOM 1265 O O . PRO A 1 179 ? 8.607 3.429 10.550 1.00 98.81 179 PRO A O 1
ATOM 1268 N N . LEU A 1 180 ? 9.614 1.435 10.601 1.00 98.75 180 LEU A N 1
ATOM 1269 C CA . LEU A 1 180 ? 8.613 0.818 11.462 1.00 98.75 180 LEU A CA 1
ATOM 1270 C C . LEU A 1 180 ? 8.518 1.534 12.816 1.00 98.75 180 LEU A C 1
ATOM 1272 O O . LEU A 1 180 ? 9.525 1.765 13.478 1.00 98.75 180 LEU A O 1
ATOM 1276 N N . GLY A 1 181 ? 7.290 1.846 13.239 1.00 98.56 181 GLY A N 1
ATOM 1277 C CA . GLY A 1 181 ? 7.043 2.566 14.489 1.00 98.56 181 GLY A CA 1
ATOM 1278 C C . GLY A 1 181 ? 7.351 4.060 14.415 1.00 98.56 181 GLY A C 1
ATOM 1279 O O . GLY A 1 181 ? 7.495 4.693 15.457 1.00 98.56 181 GLY A O 1
ATOM 1280 N N . ASN A 1 182 ? 7.458 4.629 13.209 1.00 98.62 182 ASN A N 1
ATOM 1281 C CA . ASN A 1 182 ? 7.721 6.051 13.030 1.00 98.62 182 ASN A CA 1
ATOM 1282 C C . ASN A 1 182 ? 6.730 6.939 13.799 1.00 98.62 182 ASN A C 1
ATOM 1284 O O . ASN A 1 182 ? 5.514 6.767 13.706 1.00 98.62 182 ASN A O 1
ATOM 1288 N N . THR A 1 183 ? 7.273 7.937 14.493 1.00 95.88 183 THR A N 1
ATOM 1289 C CA . THR A 1 183 ? 6.535 9.054 15.105 1.00 95.88 183 THR A CA 1
ATOM 1290 C C . THR A 1 183 ? 7.101 10.417 14.693 1.00 95.88 183 THR A C 1
ATOM 1292 O O . THR A 1 183 ? 6.625 11.444 15.172 1.00 95.88 183 THR A O 1
ATOM 1295 N N . ALA A 1 184 ? 8.142 10.433 13.854 1.00 96.75 184 ALA A N 1
ATOM 1296 C CA . ALA A 1 184 ? 8.842 11.629 13.402 1.00 96.75 184 ALA A CA 1
ATOM 1297 C C . ALA A 1 184 ? 8.375 12.060 12.000 1.00 96.75 184 ALA A C 1
ATOM 1299 O O . ALA A 1 184 ? 7.500 11.429 11.402 1.00 96.75 184 ALA A O 1
ATOM 1300 N N . ALA A 1 185 ? 8.969 13.139 11.484 1.00 97.25 185 ALA A N 1
ATOM 1301 C CA . ALA A 1 185 ? 8.775 13.563 10.101 1.00 97.25 185 ALA A CA 1
ATOM 1302 C C . ALA A 1 185 ? 9.226 12.469 9.118 1.00 97.25 185 ALA A C 1
ATOM 1304 O O . ALA A 1 185 ? 10.210 11.763 9.362 1.00 97.25 185 ALA A O 1
ATOM 1305 N N . SER A 1 186 ? 8.501 12.330 8.013 1.00 98.00 186 SER A N 1
ATOM 1306 C CA . SER A 1 186 ? 8.827 11.388 6.949 1.00 98.00 186 SER A CA 1
ATOM 1307 C C . SER A 1 186 ? 9.964 11.909 6.067 1.00 98.00 186 SER A C 1
ATOM 1309 O O . SER A 1 186 ? 10.217 13.109 5.959 1.00 98.00 186 SER A O 1
ATOM 1311 N N . THR A 1 187 ? 10.684 10.994 5.412 1.00 98.38 187 THR A N 1
ATOM 1312 C CA . THR A 1 187 ? 11.675 11.376 4.396 1.00 98.38 187 THR A CA 1
ATOM 1313 C C . THR A 1 187 ? 11.001 11.437 3.031 1.00 98.38 187 THR A C 1
ATOM 1315 O O . THR A 1 187 ? 10.540 10.416 2.531 1.00 98.38 187 THR A O 1
ATOM 1318 N N . GLY A 1 188 ? 10.960 12.610 2.398 1.00 97.44 188 GLY A N 1
ATOM 1319 C CA . GLY A 1 188 ? 10.439 12.762 1.035 1.00 97.44 188 GLY A CA 1
ATOM 1320 C C . GLY A 1 188 ? 11.404 12.201 -0.012 1.00 97.44 188 GLY A C 1
ATOM 1321 O O . GLY A 1 188 ? 12.272 12.927 -0.493 1.00 97.44 188 GLY A O 1
ATOM 1322 N N . ILE A 1 189 ? 11.256 10.921 -0.368 1.00 98.25 189 ILE A N 1
ATOM 1323 C CA . ILE A 1 189 ? 12.092 10.233 -1.366 1.00 98.25 189 ILE A CA 1
ATOM 1324 C C . ILE A 1 189 ? 11.948 10.894 -2.727 1.00 98.25 189 ILE A C 1
ATOM 1326 O O . ILE A 1 189 ? 12.949 11.245 -3.341 1.00 98.25 189 ILE A O 1
ATOM 1330 N N . SER A 1 190 ? 10.715 11.128 -3.172 1.00 93.38 190 SER A N 1
ATOM 1331 C CA . SER A 1 190 ? 10.447 11.934 -4.360 1.00 93.38 190 SER A CA 1
ATOM 1332 C C . SER A 1 190 ? 9.341 12.933 -4.057 1.00 93.38 190 SER A C 1
ATOM 1334 O O . SER A 1 190 ? 8.241 12.563 -3.667 1.00 93.38 190 SER A O 1
ATOM 1336 N N . THR A 1 191 ? 9.664 14.215 -4.205 1.00 84.06 191 THR A N 1
ATOM 1337 C CA . THR A 1 191 ? 8.734 15.339 -4.006 1.00 84.06 191 THR A CA 1
ATOM 1338 C C . THR A 1 191 ? 8.522 16.146 -5.289 1.00 84.06 191 THR A C 1
ATOM 1340 O O . THR A 1 191 ? 7.657 17.020 -5.341 1.00 84.06 191 THR A O 1
ATOM 1343 N N . GLY A 1 192 ? 9.298 15.844 -6.337 1.00 77.88 192 GLY A N 1
ATOM 1344 C CA . GLY A 1 192 ? 9.081 16.331 -7.697 1.00 77.88 192 GLY A CA 1
ATOM 1345 C C . GLY A 1 192 ? 7.940 15.589 -8.396 1.00 77.88 192 GLY A C 1
ATOM 1346 O O . GLY A 1 192 ? 7.418 14.599 -7.891 1.00 77.88 192 GLY A O 1
ATOM 1347 N N . SER A 1 193 ? 7.541 16.062 -9.577 1.00 80.38 193 SER A N 1
ATOM 1348 C CA . SER A 1 193 ? 6.447 15.431 -10.326 1.00 80.38 193 SER A CA 1
ATOM 1349 C C . SER A 1 193 ? 6.837 14.034 -10.853 1.00 80.38 193 SER A C 1
ATOM 1351 O O . SER A 1 193 ? 7.977 13.875 -11.294 1.00 80.38 193 SER A O 1
ATOM 1353 N N . PRO A 1 194 ? 5.916 13.049 -10.861 1.00 86.56 194 PRO A N 1
ATOM 1354 C CA . PRO A 1 194 ? 4.542 13.109 -10.346 1.00 86.56 194 PRO A CA 1
ATOM 1355 C C . PRO A 1 194 ? 4.471 13.044 -8.811 1.00 86.56 194 PRO A C 1
ATOM 1357 O O . PRO A 1 194 ? 5.140 12.233 -8.184 1.00 86.56 194 PRO A O 1
ATOM 1360 N N . THR A 1 195 ? 3.609 13.856 -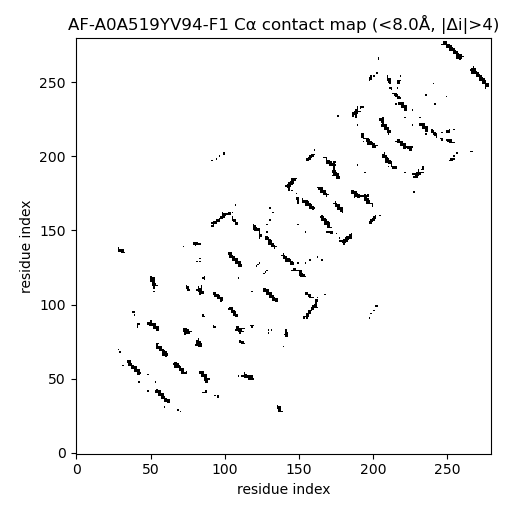8.195 1.00 91.25 195 THR A N 1
ATOM 1361 C CA . THR A 1 195 ? 3.358 13.789 -6.740 1.00 91.25 195 THR A CA 1
ATOM 1362 C C . THR A 1 195 ? 2.097 13.008 -6.381 1.00 91.25 195 THR A C 1
ATOM 1364 O O . THR A 1 195 ? 1.863 12.731 -5.212 1.00 91.25 195 THR A O 1
ATOM 1367 N N . ASN A 1 196 ? 1.272 12.660 -7.368 1.00 91.81 196 ASN A N 1
ATOM 1368 C CA . ASN A 1 196 ? 0.089 11.826 -7.208 1.00 91.81 196 ASN A CA 1
ATOM 1369 C C . ASN A 1 196 ? 0.416 10.429 -7.751 1.00 91.81 196 ASN A C 1
ATOM 1371 O O . ASN A 1 196 ? 0.487 10.200 -8.964 1.00 91.81 196 ASN A O 1
ATOM 1375 N N . ASN A 1 197 ? 0.638 9.496 -6.832 1.00 93.44 197 ASN A N 1
ATOM 1376 C CA . ASN A 1 197 ? 1.023 8.122 -7.125 1.00 93.44 197 ASN A CA 1
ATOM 1377 C C . ASN A 1 197 ? -0.086 7.177 -6.646 1.00 93.44 197 ASN A C 1
ATOM 1379 O O . ASN A 1 197 ? -0.749 7.438 -5.643 1.00 93.44 197 ASN A O 1
ATOM 1383 N N . ARG A 1 198 ? -0.375 6.112 -7.396 1.00 92.94 198 ARG A N 1
ATOM 1384 C CA . ARG A 1 198 ? -1.546 5.247 -7.156 1.00 92.94 198 ARG A CA 1
ATOM 1385 C C . ARG A 1 198 ? -1.186 3.959 -6.432 1.00 92.94 198 ARG A C 1
ATOM 1387 O O . ARG A 1 198 ? -1.810 3.653 -5.424 1.00 92.94 198 ARG A O 1
ATOM 1394 N N . ALA A 1 199 ? -0.158 3.263 -6.897 1.00 95.06 199 ALA A N 1
ATOM 1395 C CA . ALA A 1 199 ? 0.421 2.106 -6.231 1.00 95.06 199 ALA A CA 1
ATOM 1396 C C . ALA A 1 199 ? 1.938 2.249 -6.129 1.00 95.06 199 ALA A C 1
ATOM 1398 O O . ALA A 1 199 ? 2.560 3.012 -6.869 1.00 95.06 199 ALA A O 1
ATOM 1399 N N . VAL A 1 200 ? 2.522 1.483 -5.215 1.00 97.44 200 VAL A N 1
ATOM 1400 C CA . VAL A 1 200 ? 3.963 1.383 -4.991 1.00 97.44 200 VAL A CA 1
ATOM 1401 C C . VAL A 1 200 ? 4.332 -0.086 -4.852 1.00 97.44 200 VAL A C 1
ATOM 1403 O O . VAL A 1 200 ? 3.590 -0.869 -4.264 1.00 97.44 200 VAL A O 1
ATOM 1406 N N . GLY A 1 201 ? 5.479 -0.467 -5.399 1.00 97.50 201 GLY A N 1
ATOM 1407 C CA . GLY A 1 201 ? 5.924 -1.850 -5.427 1.00 97.50 201 GLY A CA 1
ATOM 1408 C C . GLY A 1 201 ? 7.434 -1.945 -5.546 1.00 97.50 201 GLY A C 1
ATOM 1409 O O . GLY A 1 201 ? 8.093 -1.052 -6.078 1.00 97.50 201 GLY A O 1
ATOM 1410 N N . ILE A 1 202 ? 7.980 -3.045 -5.039 1.00 98.06 202 ILE A N 1
ATOM 1411 C CA . ILE A 1 202 ? 9.400 -3.366 -5.150 1.00 98.06 202 ILE A CA 1
ATOM 1412 C C . ILE A 1 202 ? 9.537 -4.575 -6.058 1.00 98.06 202 ILE A C 1
ATOM 1414 O O . ILE A 1 202 ? 8.878 -5.591 -5.843 1.00 98.06 202 ILE A O 1
ATOM 1418 N N . SER A 1 203 ? 10.417 -4.481 -7.049 1.00 96.25 203 SER A N 1
ATOM 1419 C CA . SER A 1 203 ? 10.755 -5.621 -7.892 1.00 96.25 203 SER A CA 1
ATOM 1420 C C . SER A 1 203 ? 12.245 -5.668 -8.188 1.00 96.25 203 SER A C 1
ATOM 1422 O O . SER A 1 203 ? 12.853 -4.649 -8.512 1.00 96.25 203 SER A O 1
ATOM 1424 N N . ARG A 1 204 ? 12.846 -6.853 -8.012 1.00 92.94 204 ARG A N 1
ATOM 1425 C CA . ARG A 1 204 ? 14.298 -7.099 -8.125 1.00 92.94 204 ARG A CA 1
ATOM 1426 C C . ARG A 1 204 ? 15.157 -6.020 -7.443 1.00 92.94 204 ARG A C 1
ATOM 1428 O O . ARG A 1 204 ? 16.154 -5.567 -7.995 1.00 92.94 204 ARG A O 1
ATOM 1435 N N . GLY A 1 205 ? 14.745 -5.589 -6.250 1.00 95.75 205 GLY A N 1
ATOM 1436 C CA . GLY A 1 205 ? 15.466 -4.588 -5.460 1.00 95.75 205 GLY A CA 1
ATOM 1437 C C . GLY A 1 205 ? 15.337 -3.143 -5.949 1.00 95.75 205 GLY A C 1
ATOM 1438 O O . GLY A 1 205 ? 16.056 -2.294 -5.441 1.00 95.75 205 GLY A O 1
ATOM 1439 N N . ASN A 1 206 ? 14.440 -2.845 -6.892 1.00 97.62 206 ASN A N 1
ATOM 1440 C CA . ASN A 1 206 ? 14.147 -1.485 -7.344 1.00 97.62 206 ASN A CA 1
ATOM 1441 C C . ASN A 1 206 ? 12.741 -1.048 -6.925 1.00 97.62 206 ASN A C 1
ATOM 1443 O O . ASN A 1 206 ? 11.817 -1.865 -6.886 1.00 97.62 206 ASN A O 1
ATOM 1447 N N . LEU A 1 207 ? 12.594 0.244 -6.626 1.00 98.31 207 LEU A N 1
ATOM 1448 C CA . LEU A 1 207 ? 11.330 0.872 -6.261 1.00 98.31 207 LEU A CA 1
ATOM 1449 C C . LEU A 1 207 ? 10.602 1.427 -7.490 1.00 98.31 207 LEU A C 1
ATOM 1451 O O . LEU A 1 207 ? 11.169 2.189 -8.276 1.00 98.31 207 LEU A O 1
ATOM 1455 N N . TYR A 1 208 ? 9.321 1.093 -7.601 1.00 97.38 208 TYR A N 1
ATOM 1456 C CA . TYR A 1 208 ? 8.440 1.561 -8.662 1.00 97.38 208 TYR A CA 1
ATOM 1457 C C . TYR A 1 208 ? 7.150 2.116 -8.079 1.00 97.38 208 TYR A C 1
ATOM 1459 O O . TYR A 1 208 ? 6.668 1.651 -7.043 1.00 97.38 208 TYR A O 1
ATOM 1467 N N . VAL A 1 209 ? 6.564 3.080 -8.777 1.00 96.12 209 VAL A N 1
ATOM 1468 C CA . VAL A 1 209 ? 5.222 3.583 -8.494 1.00 96.12 209 VAL A CA 1
ATOM 1469 C C . VAL A 1 209 ? 4.438 3.730 -9.785 1.00 96.12 209 VAL A C 1
ATOM 1471 O O . VAL A 1 209 ? 5.010 3.985 -10.839 1.00 96.12 209 VAL A O 1
ATOM 1474 N N . SER A 1 210 ? 3.122 3.588 -9.718 1.00 93.50 210 SER A N 1
ATOM 1475 C CA . SER A 1 210 ? 2.248 4.019 -10.806 1.00 93.50 210 SER A CA 1
ATOM 1476 C C . SER A 1 210 ? 1.820 5.464 -10.577 1.00 93.50 210 SER A C 1
ATOM 1478 O O . SER A 1 210 ? 1.618 5.903 -9.439 1.00 93.50 210 SER A O 1
ATOM 1480 N N . SER A 1 211 ? 1.6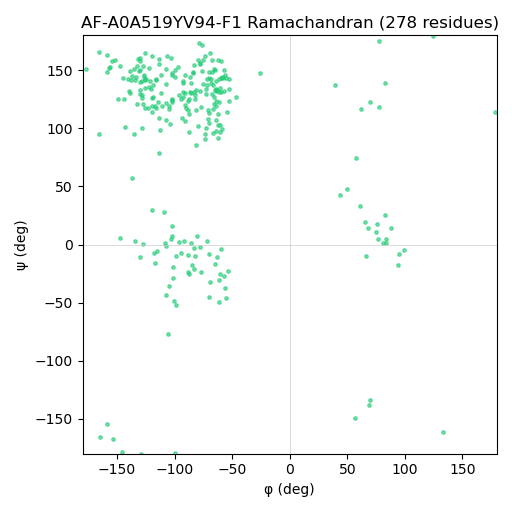57 6.218 -11.656 1.00 87.88 211 SER A N 1
ATOM 1481 C CA . SER A 1 211 ? 1.053 7.543 -11.624 1.00 87.88 211 SER A CA 1
ATOM 1482 C C . SER A 1 211 ? -0.031 7.662 -12.685 1.00 87.88 211 SER A C 1
ATOM 1484 O O . SER A 1 211 ? 0.114 7.187 -13.809 1.00 87.88 211 SER A O 1
ATOM 1486 N N . GLY A 1 212 ? -1.127 8.314 -12.302 1.00 73.50 212 GLY A N 1
ATOM 1487 C CA . GLY A 1 212 ? -2.190 8.746 -13.206 1.00 73.50 212 GLY A CA 1
ATOM 1488 C C . GLY A 1 212 ? -2.204 10.265 -13.380 1.00 73.50 212 GLY A C 1
ATOM 1489 O O . GLY A 1 212 ? -3.278 10.842 -13.540 1.00 73.50 212 GLY A O 1
ATOM 1490 N N . SER A 1 213 ? -1.054 10.935 -13.239 1.00 76.56 213 SER A N 1
ATOM 1491 C CA . SER A 1 213 ? -0.973 12.400 -13.213 1.00 76.56 213 SER A CA 1
ATOM 1492 C C . SER A 1 213 ? 0.189 12.945 -14.034 1.00 76.56 213 SER A C 1
ATOM 1494 O O . SER A 1 213 ? 1.275 12.375 -14.048 1.00 76.56 213 SER A O 1
ATOM 1496 N N . VAL A 1 214 ? -0.013 14.100 -14.669 1.00 73.44 214 VAL A N 1
ATOM 1497 C CA . VAL A 1 214 ? 1.047 14.788 -15.417 1.00 73.44 214 VAL A CA 1
ATOM 1498 C C . VAL A 1 214 ? 2.293 15.054 -14.549 1.00 73.44 214 VAL A C 1
ATOM 1500 O O . VAL A 1 214 ? 2.157 15.370 -13.365 1.00 73.44 214 VAL A O 1
ATOM 1503 N N . PRO A 1 215 ? 3.508 14.961 -15.125 1.00 74.75 215 PRO A N 1
ATOM 1504 C CA . PRO A 1 215 ? 3.809 14.725 -16.541 1.00 74.75 215 PRO A CA 1
ATOM 1505 C C . PRO A 1 215 ? 3.847 13.242 -16.959 1.00 74.75 215 PRO A C 1
ATOM 1507 O O . PRO A 1 215 ? 4.115 12.965 -18.125 1.00 74.75 215 PRO A O 1
ATOM 1510 N N . THR A 1 216 ? 3.589 12.294 -16.053 1.00 76.00 216 THR A N 1
ATOM 1511 C CA . THR A 1 216 ? 3.789 10.854 -16.297 1.00 76.00 216 THR A CA 1
ATOM 1512 C C . THR A 1 216 ? 2.526 10.039 -16.033 1.00 76.00 216 THR A C 1
ATOM 1514 O O . THR A 1 216 ? 2.086 9.917 -14.892 1.00 76.00 216 THR A O 1
ATOM 1517 N N . TYR A 1 217 ? 2.003 9.392 -17.068 1.00 83.00 217 TYR A N 1
ATOM 1518 C CA . TYR A 1 217 ? 0.964 8.375 -16.931 1.00 83.00 217 TYR A CA 1
ATOM 1519 C C . TYR A 1 217 ? 1.604 7.008 -17.139 1.00 83.00 217 TYR A C 1
ATOM 1521 O O . TYR A 1 217 ? 2.178 6.774 -18.197 1.00 83.00 217 TYR A O 1
ATOM 1529 N N . GLY A 1 218 ? 1.550 6.129 -16.140 1.00 88.50 218 GLY A N 1
ATOM 1530 C CA . GLY A 1 218 ? 2.174 4.808 -16.224 1.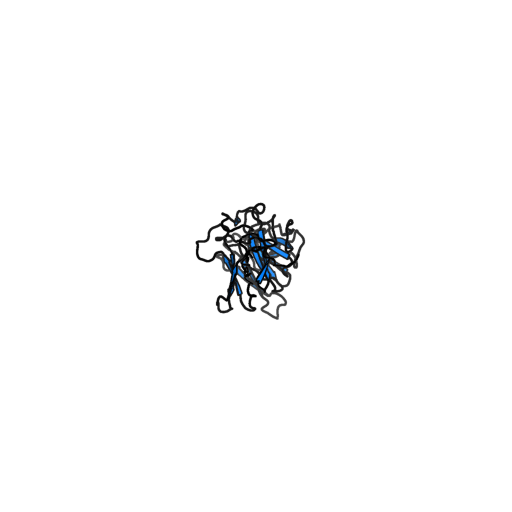00 88.50 218 GLY A CA 1
ATOM 1531 C C . GLY A 1 218 ? 2.988 4.425 -14.999 1.00 88.50 218 GLY A C 1
ATOM 1532 O O . GLY A 1 218 ? 2.834 5.003 -13.922 1.00 88.50 218 GLY A O 1
ATOM 1533 N N . VAL A 1 219 ? 3.866 3.436 -15.170 1.00 93.00 219 VAL A N 1
ATOM 1534 C CA . VAL A 1 219 ? 4.786 2.975 -14.123 1.00 93.00 219 VAL A CA 1
ATOM 1535 C C . VAL A 1 219 ? 6.118 3.711 -14.246 1.00 93.00 219 VAL A C 1
ATOM 1537 O O . VAL A 1 219 ? 6.745 3.730 -15.305 1.00 93.00 219 VAL A O 1
ATOM 1540 N N . VAL A 1 220 ? 6.559 4.312 -13.145 1.00 93.06 220 VAL A N 1
ATOM 1541 C CA . VAL A 1 220 ? 7.818 5.050 -13.033 1.00 93.06 220 VAL A CA 1
ATOM 1542 C C . VAL A 1 220 ? 8.735 4.356 -12.028 1.00 93.06 220 VAL A C 1
ATOM 1544 O O . VAL A 1 220 ? 8.288 3.847 -10.998 1.00 93.06 220 VAL A O 1
ATOM 1547 N N . GLN A 1 221 ? 10.030 4.340 -12.320 1.00 95.56 221 GLN A N 1
ATOM 1548 C CA . GLN A 1 221 ? 11.064 3.947 -11.372 1.00 95.56 221 GLN A CA 1
ATOM 1549 C C . GLN A 1 221 ? 11.474 5.153 -10.523 1.00 95.56 221 GLN A C 1
ATOM 1551 O O . GLN A 1 221 ? 11.617 6.260 -11.044 1.00 95.56 221 GLN A O 1
ATOM 1556 N N . VAL A 1 222 ? 11.681 4.940 -9.225 1.00 96.94 222 VAL A N 1
ATOM 1557 C CA . VAL A 1 222 ? 12.069 5.987 -8.271 1.00 96.94 222 VAL A CA 1
ATOM 1558 C C . VAL A 1 222 ? 13.533 5.797 -7.889 1.00 96.94 222 VAL A C 1
ATOM 1560 O O . VAL A 1 222 ? 13.874 4.877 -7.147 1.00 96.94 222 VAL A O 1
ATOM 1563 N N . GLY A 1 223 ? 14.404 6.671 -8.395 1.00 96.19 223 GLY A N 1
ATOM 1564 C CA . GLY A 1 223 ? 15.851 6.554 -8.225 1.00 96.19 223 GLY A CA 1
ATOM 1565 C C . GLY A 1 223 ? 16.401 5.215 -8.734 1.00 96.19 223 GLY A C 1
ATOM 1566 O O . GLY A 1 223 ? 15.879 4.612 -9.672 1.00 96.19 223 GLY A O 1
ATOM 1567 N N . THR A 1 224 ? 17.471 4.742 -8.100 1.00 95.94 224 THR A N 1
ATOM 1568 C CA . THR A 1 224 ? 18.053 3.413 -8.337 1.00 95.94 224 THR A CA 1
ATOM 1569 C C . THR A 1 224 ? 17.997 2.589 -7.060 1.00 95.94 224 THR A C 1
ATOM 1571 O O . THR A 1 224 ? 18.337 3.096 -5.990 1.00 95.94 224 THR A O 1
ATOM 1574 N N . GLY A 1 225 ? 17.639 1.310 -7.159 1.00 97.88 225 GLY A N 1
ATOM 1575 C CA . GLY A 1 225 ? 17.532 0.435 -5.998 1.00 97.88 225 GLY A CA 1
ATOM 1576 C C . GLY A 1 225 ? 16.364 0.811 -5.079 1.00 97.88 225 GLY A C 1
ATOM 1577 O O . GLY A 1 225 ? 15.266 1.134 -5.540 1.00 97.88 225 GLY A O 1
ATOM 1578 N N . LEU A 1 226 ? 16.620 0.777 -3.770 1.00 98.38 226 LEU A N 1
ATOM 1579 C CA . LEU A 1 226 ? 15.692 1.166 -2.706 1.00 98.38 226 LEU A CA 1
ATOM 1580 C C . LEU A 1 226 ? 16.232 2.417 -1.989 1.00 98.38 226 LEU A C 1
ATOM 1582 O O . LEU A 1 226 ? 16.866 2.289 -0.939 1.00 98.38 226 LEU A O 1
ATOM 1586 N N . PRO A 1 227 ? 16.067 3.616 -2.574 1.00 98.00 227 PRO A N 1
ATOM 1587 C CA . PRO A 1 227 ? 16.678 4.827 -2.045 1.00 98.00 227 PRO A CA 1
ATOM 1588 C C . PRO A 1 227 ? 15.998 5.293 -0.758 1.00 98.00 227 PRO A C 1
ATOM 1590 O O . PRO A 1 227 ? 14.784 5.428 -0.709 1.00 98.00 227 PRO A O 1
ATOM 1593 N N . THR A 1 228 ? 16.782 5.642 0.260 1.00 97.69 228 THR A N 1
ATOM 1594 C CA . THR A 1 228 ? 16.278 6.189 1.535 1.00 97.69 228 THR A CA 1
ATOM 1595 C C . THR A 1 228 ? 16.583 7.675 1.717 1.00 97.69 228 THR A C 1
ATOM 1597 O O . THR A 1 228 ? 16.240 8.260 2.741 1.00 97.69 228 THR A O 1
ATOM 1600 N N . THR A 1 229 ? 17.230 8.302 0.732 1.00 96.69 229 THR A N 1
ATOM 1601 C CA . THR A 1 229 ? 17.588 9.722 0.746 1.00 96.69 229 THR A CA 1
ATOM 1602 C C . THR A 1 229 ? 16.639 10.535 -0.126 1.00 96.69 229 THR A C 1
ATOM 1604 O O . THR A 1 229 ? 16.136 10.058 -1.145 1.00 96.69 229 THR A O 1
ATOM 1607 N N . ALA A 1 230 ? 16.395 11.779 0.281 1.00 96.62 230 ALA A N 1
ATOM 1608 C CA . ALA A 1 230 ? 15.475 12.675 -0.406 1.00 96.62 230 ALA A CA 1
ATOM 1609 C C . ALA A 1 230 ? 15.966 13.097 -1.801 1.00 96.62 230 ALA A C 1
ATOM 1611 O O . ALA A 1 230 ? 17.166 13.095 -2.079 1.00 96.62 230 ALA A O 1
ATOM 1612 N N . GLY A 1 231 ? 15.027 13.528 -2.648 1.00 93.62 231 GLY A N 1
ATOM 1613 C CA . GLY A 1 231 ? 15.330 14.156 -3.939 1.00 93.62 231 GLY A CA 1
ATOM 1614 C C . GLY A 1 231 ? 15.611 13.179 -5.082 1.00 93.62 231 GLY A C 1
ATOM 1615 O O . GLY A 1 231 ? 16.307 13.534 -6.030 1.00 93.62 231 GLY A O 1
ATOM 1616 N N . GLN A 1 232 ? 15.081 11.959 -5.007 1.00 96.69 232 GLN A N 1
ATOM 1617 C CA . GLN A 1 232 ? 15.196 10.974 -6.077 1.00 96.69 232 GLN A CA 1
ATOM 1618 C C . GLN A 1 232 ? 14.398 11.393 -7.311 1.00 96.69 232 GLN A C 1
ATOM 1620 O O . GLN A 1 232 ? 13.253 11.848 -7.221 1.00 96.69 232 GLN A O 1
ATOM 1625 N N . THR A 1 233 ? 14.997 11.167 -8.476 1.00 93.38 233 THR A N 1
ATOM 1626 C CA . THR A 1 233 ? 14.340 11.337 -9.772 1.00 93.38 233 THR A CA 1
ATOM 1627 C C . THR A 1 233 ? 13.317 10.231 -10.002 1.00 93.38 233 THR A C 1
ATOM 1629 O O . THR A 1 233 ? 13.561 9.070 -9.670 1.00 93.38 233 THR A O 1
ATOM 1632 N N . GLN A 1 234 ? 12.189 10.585 -10.613 1.00 91.69 234 GLN A N 1
ATOM 1633 C CA . GLN A 1 234 ? 11.205 9.627 -11.108 1.00 91.69 234 GLN A CA 1
ATOM 1634 C C . GLN A 1 234 ? 11.354 9.487 -12.625 1.00 91.69 234 GLN A C 1
ATOM 1636 O O . GLN A 1 234 ? 11.256 10.476 -13.351 1.00 91.69 234 GLN A O 1
ATOM 1641 N N . THR A 1 235 ? 11.595 8.264 -13.097 1.00 92.31 235 THR A N 1
ATOM 1642 C CA . THR A 1 235 ? 11.851 7.956 -14.511 1.00 92.31 235 THR A CA 1
ATOM 1643 C C . THR A 1 235 ? 10.745 7.058 -15.046 1.00 92.31 235 THR A C 1
ATOM 1645 O O . THR A 1 235 ? 10.579 5.935 -14.573 1.00 92.31 235 THR A O 1
ATOM 1648 N N . LEU A 1 236 ? 9.983 7.537 -16.033 1.00 91.00 236 LEU A N 1
ATOM 1649 C CA . LEU A 1 236 ? 8.945 6.741 -16.692 1.00 91.00 236 LEU A CA 1
ATOM 1650 C C . LEU A 1 236 ? 9.567 5.543 -17.412 1.00 91.00 236 LEU A C 1
ATOM 1652 O O . LEU A 1 236 ? 10.559 5.697 -18.128 1.00 91.00 236 LEU A O 1
ATOM 1656 N N . LEU A 1 237 ? 8.990 4.357 -17.216 1.00 91.44 237 LEU A N 1
ATOM 1657 C CA . LEU A 1 237 ? 9.440 3.174 -17.936 1.00 91.44 237 LEU A CA 1
ATOM 1658 C C . LEU A 1 237 ? 9.130 3.296 -19.438 1.00 91.44 237 LEU A C 1
ATOM 1660 O O . LEU A 1 237 ? 8.127 3.910 -19.816 1.00 91.44 237 LEU A O 1
ATOM 1664 N N . PRO A 1 238 ? 9.963 2.706 -20.313 1.00 87.38 238 PRO A N 1
ATOM 1665 C CA . PRO A 1 238 ? 9.650 2.627 -21.735 1.00 87.38 238 PRO A CA 1
ATOM 1666 C C . PRO A 1 238 ? 8.296 1.944 -21.973 1.00 87.38 238 PRO A C 1
ATOM 1668 O O . PRO A 1 238 ? 7.933 1.017 -21.254 1.00 87.38 238 PRO A O 1
ATOM 1671 N N . GLY A 1 239 ? 7.569 2.386 -23.001 1.00 81.88 239 GLY A N 1
ATOM 1672 C CA . GLY A 1 239 ? 6.264 1.824 -23.375 1.00 81.88 239 GLY A CA 1
ATOM 1673 C C . GLY A 1 239 ? 5.053 2.564 -22.802 1.00 81.88 239 GLY A C 1
ATOM 1674 O O . GLY A 1 239 ? 3.939 2.301 -23.235 1.00 81.88 239 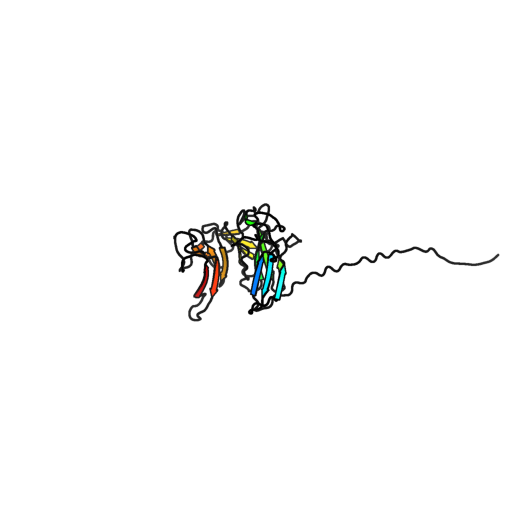GLY A O 1
ATOM 1675 N N . PHE A 1 240 ? 5.250 3.531 -21.901 1.00 82.25 240 PHE A N 1
ATOM 1676 C CA . PHE A 1 240 ? 4.176 4.404 -21.420 1.00 82.25 240 PHE A CA 1
ATOM 1677 C C . PHE A 1 240 ? 4.139 5.756 -22.158 1.00 82.25 240 PHE A C 1
ATOM 1679 O O . PHE A 1 240 ? 5.184 6.231 -22.617 1.00 82.25 240 PHE A O 1
ATOM 1686 N N . PRO A 1 241 ? 2.967 6.419 -22.258 1.00 68.88 241 PRO A N 1
ATOM 1687 C CA . PRO A 1 241 ? 2.846 7.713 -22.926 1.00 68.88 241 PRO A CA 1
ATOM 1688 C C . PRO A 1 241 ? 3.696 8.802 -22.250 1.00 68.88 241 PRO A C 1
ATOM 1690 O O . PRO A 1 241 ? 3.504 9.128 -21.077 1.00 68.88 241 PRO A O 1
ATOM 1693 N N . ILE A 1 242 ? 4.606 9.418 -23.011 1.00 63.09 242 ILE A N 1
ATOM 1694 C CA . ILE A 1 242 ? 5.353 10.611 -22.589 1.00 63.09 242 ILE A CA 1
ATOM 1695 C C . ILE A 1 242 ? 4.563 11.839 -23.039 1.00 63.09 242 ILE A C 1
ATOM 1697 O O . ILE A 1 242 ? 4.358 12.014 -24.236 1.00 63.09 242 ILE A O 1
ATOM 1701 N N . GLY A 1 243 ? 4.148 12.701 -22.104 1.00 57.69 243 GLY A N 1
ATOM 1702 C CA . GLY A 1 243 ? 3.535 13.992 -22.436 1.00 57.69 243 GLY A CA 1
ATOM 1703 C C . GLY A 1 243 ? 2.285 13.867 -23.317 1.00 57.69 243 GLY A C 1
ATOM 1704 O O . GLY A 1 243 ? 2.319 14.175 -24.502 1.00 57.69 243 GLY A O 1
ATOM 1705 N N . GLY A 1 244 ? 1.164 13.433 -22.738 1.00 52.81 244 GLY A N 1
ATOM 1706 C CA . GLY A 1 244 ? -0.103 13.257 -23.450 1.00 52.81 244 GLY A CA 1
ATOM 1707 C C . GLY A 1 244 ? -1.290 13.266 -22.494 1.00 52.81 244 GLY A C 1
ATOM 1708 O O . GLY A 1 244 ? -1.160 12.940 -21.321 1.00 52.81 244 GLY A O 1
ATOM 1709 N N . THR A 1 245 ? -2.425 13.747 -22.982 1.00 47.78 245 THR A N 1
ATOM 1710 C CA . THR A 1 245 ? -3.511 14.358 -22.213 1.00 47.78 245 THR A CA 1
ATOM 1711 C C . THR A 1 245 ? -4.463 13.348 -21.572 1.00 47.78 245 THR A C 1
ATOM 1713 O O . THR A 1 245 ? -5.081 12.550 -22.276 1.00 47.78 245 THR A O 1
ATOM 1716 N N . SER A 1 246 ? -4.690 13.518 -20.267 1.00 54.38 246 SER A N 1
ATOM 1717 C CA . SER A 1 246 ? -5.823 12.986 -19.496 1.00 54.38 246 SER A CA 1
ATOM 1718 C C . SER A 1 246 ? -5.712 11.535 -19.009 1.00 54.38 246 SER A C 1
ATOM 1720 O O . SER A 1 246 ? -5.345 10.619 -19.741 1.00 54.38 246 SER A O 1
ATOM 1722 N N . SER A 1 247 ? -6.164 11.328 -17.765 1.00 56.28 247 SER A N 1
ATOM 1723 C CA . SER A 1 247 ? -6.374 10.018 -17.128 1.00 56.28 247 SER A CA 1
ATOM 1724 C C . SER A 1 247 ? -7.381 9.128 -17.866 1.00 56.28 247 SER A C 1
ATOM 1726 O O . SER A 1 247 ? -7.619 8.005 -17.455 1.00 56.28 247 SER A O 1
ATOM 1728 N N . THR A 1 248 ? -8.016 9.623 -18.930 1.00 58.09 248 THR A N 1
ATOM 1729 C CA . THR A 1 248 ? -8.927 8.854 -19.787 1.00 58.09 248 THR A CA 1
ATOM 1730 C C . THR A 1 248 ? -8.190 7.927 -20.753 1.00 58.09 248 THR A C 1
ATOM 1732 O O . THR A 1 248 ? -8.775 6.943 -21.202 1.00 58.09 248 THR A O 1
ATOM 1735 N N . THR A 1 249 ? -6.930 8.232 -21.079 1.00 61.31 249 THR A N 1
ATOM 1736 C CA . THR A 1 249 ? -6.140 7.513 -22.097 1.00 61.31 249 THR A CA 1
ATOM 1737 C C . THR A 1 249 ? -5.152 6.521 -21.474 1.00 61.31 249 THR A C 1
ATOM 1739 O O . THR A 1 249 ? -4.848 5.506 -22.078 1.00 61.31 249 THR A O 1
ATOM 1742 N N . ALA A 1 250 ? -4.669 6.790 -20.261 1.00 70.31 250 ALA A N 1
ATOM 1743 C CA . ALA A 1 250 ? -3.891 5.851 -19.457 1.00 70.31 250 ALA A CA 1
ATOM 1744 C C . ALA A 1 250 ? -4.171 6.132 -17.979 1.00 70.31 250 ALA A C 1
ATOM 1746 O O . ALA A 1 250 ? -4.030 7.268 -17.510 1.00 70.31 250 ALA A O 1
ATOM 1747 N N . SER A 1 251 ? -4.594 5.105 -17.252 1.00 81.19 251 SER A N 1
ATOM 1748 C CA . SER A 1 251 ? -5.039 5.201 -15.868 1.00 81.19 251 SER A CA 1
ATOM 1749 C C . SER A 1 251 ? -4.470 4.043 -15.054 1.00 81.19 251 SER A C 1
ATOM 1751 O O . SER A 1 251 ? -5.180 3.297 -14.386 1.00 81.19 251 SER A O 1
ATOM 1753 N N . SER A 1 252 ? -3.147 3.930 -15.045 1.00 86.75 252 SER A N 1
ATOM 1754 C CA . SER A 1 252 ? -2.462 2.848 -14.346 1.00 86.75 252 SER A CA 1
ATOM 1755 C C . SER A 1 252 ? -2.694 2.930 -12.834 1.00 86.75 252 SER A C 1
ATOM 1757 O O . SER A 1 252 ? -2.413 3.954 -12.205 1.00 86.75 252 SER A O 1
ATOM 1759 N N . TYR A 1 253 ? -3.215 1.856 -12.247 1.00 87.50 253 TYR A N 1
ATOM 1760 C CA . TYR A 1 253 ? -3.453 1.711 -10.813 1.00 87.50 253 TYR A CA 1
ATOM 1761 C C . TYR A 1 253 ? -2.429 0.771 -10.199 1.00 87.50 253 TYR A C 1
ATOM 1763 O O . TYR A 1 253 ? -1.483 1.235 -9.571 1.00 87.50 253 TYR A O 1
ATOM 1771 N N . SER A 1 254 ? -2.588 -0.534 -10.395 1.00 90.75 254 SER A N 1
ATOM 1772 C CA . SER A 1 254 ? -1.664 -1.545 -9.882 1.00 90.75 254 SER A CA 1
ATOM 1773 C C . SER A 1 254 ? -0.768 -2.064 -10.998 1.00 90.75 254 SER A C 1
ATOM 1775 O O . SER A 1 254 ? -1.075 -1.912 -12.179 1.00 90.75 254 SER A O 1
ATOM 1777 N N . PHE A 1 255 ? 0.350 -2.667 -10.626 1.00 94.19 255 PHE A N 1
ATOM 1778 C CA . PHE A 1 255 ? 1.285 -3.250 -11.569 1.00 94.19 255 PHE A CA 1
ATOM 1779 C C . PHE A 1 255 ? 1.966 -4.474 -10.964 1.00 94.19 255 PHE A C 1
ATOM 1781 O O . PHE A 1 255 ? 2.118 -4.582 -9.746 1.00 94.19 255 PHE A O 1
ATOM 1788 N N . PHE A 1 256 ? 2.392 -5.392 -11.823 1.00 94.69 256 PHE A N 1
ATOM 1789 C CA . PHE A 1 256 ? 3.078 -6.610 -11.423 1.00 94.69 256 PHE A CA 1
ATOM 1790 C C . PHE A 1 256 ? 4.148 -6.975 -12.445 1.00 94.69 256 PHE A C 1
ATOM 1792 O O . PHE A 1 256 ? 3.872 -7.104 -13.635 1.00 94.69 256 PHE A O 1
ATOM 1799 N N . PHE A 1 257 ? 5.375 -7.138 -11.964 1.00 94.50 257 PHE A N 1
ATOM 1800 C CA . PHE A 1 257 ? 6.493 -7.584 -12.784 1.00 94.50 257 PHE A CA 1
ATOM 1801 C C . PHE A 1 257 ? 6.631 -9.100 -12.714 1.00 94.50 257 PHE A C 1
ATOM 1803 O O . PHE A 1 257 ? 6.549 -9.683 -11.633 1.00 94.50 257 PHE A O 1
ATOM 1810 N N . THR A 1 258 ? 6.942 -9.711 -13.850 1.00 92.12 258 THR A N 1
ATOM 1811 C CA . THR A 1 258 ? 7.304 -11.124 -13.952 1.00 92.12 258 THR A CA 1
ATOM 1812 C C . THR A 1 258 ? 8.593 -11.298 -14.746 1.00 92.12 258 THR A C 1
ATOM 1814 O O . THR A 1 258 ? 8.970 -10.429 -15.530 1.00 92.12 258 THR A O 1
ATOM 1817 N N . ASP A 1 259 ? 9.245 -12.432 -14.516 1.00 90.19 259 ASP A N 1
ATOM 1818 C CA . ASP A 1 259 ? 10.349 -12.968 -15.312 1.00 90.19 259 ASP A CA 1
ATOM 1819 C C . ASP A 1 259 ? 9.812 -14.238 -15.987 1.00 90.19 259 ASP A C 1
ATOM 1821 O O . ASP A 1 259 ? 9.623 -15.262 -15.325 1.00 90.19 259 ASP A O 1
ATOM 1825 N N . GLN A 1 260 ? 9.402 -14.122 -17.250 1.00 91.19 260 GLN A N 1
ATOM 1826 C CA . GLN A 1 260 ? 8.756 -15.192 -18.019 1.00 91.19 260 GLN A CA 1
ATOM 1827 C C . GLN A 1 260 ? 9.717 -15.881 -18.988 1.00 91.19 260 GLN A C 1
ATOM 1829 O O . GLN A 1 260 ? 9.454 -17.004 -19.423 1.00 91.19 260 GLN A O 1
ATOM 1834 N N . SER A 1 261 ? 10.830 -15.233 -19.316 1.00 91.12 261 SER A N 1
ATOM 1835 C CA . SER A 1 261 ? 11.835 -15.708 -20.249 1.00 91.12 261 SER A CA 1
ATOM 1836 C C . SER A 1 261 ? 13.177 -15.860 -19.562 1.00 91.12 261 SER A C 1
ATOM 1838 O O . SER A 1 261 ? 13.892 -14.899 -19.295 1.00 91.12 261 SER A O 1
ATOM 1840 N N . THR A 1 262 ? 13.631 -17.105 -19.456 1.00 87.44 262 THR A N 1
ATOM 1841 C CA . THR A 1 262 ? 14.997 -17.411 -19.014 1.00 87.44 262 THR A CA 1
ATOM 1842 C C . THR A 1 262 ? 16.078 -16.877 -19.964 1.00 87.44 262 THR A C 1
ATOM 1844 O O . THR A 1 262 ? 17.259 -16.940 -19.633 1.00 87.44 262 THR A O 1
ATOM 1847 N N . ALA A 1 263 ? 15.708 -16.400 -21.161 1.00 91.00 263 ALA A N 1
ATOM 1848 C CA . ALA A 1 263 ? 16.631 -15.805 -22.126 1.00 91.00 263 ALA A CA 1
ATOM 1849 C C . ALA A 1 263 ? 16.892 -14.309 -21.872 1.00 91.00 263 ALA A C 1
ATOM 1851 O O . ALA A 1 263 ? 17.880 -13.776 -22.378 1.00 91.00 263 ALA A O 1
ATOM 1852 N N . VAL A 1 264 ? 16.036 -13.632 -21.099 1.00 86.50 264 VAL A N 1
ATOM 1853 C CA . VAL A 1 264 ? 16.187 -12.216 -20.749 1.00 86.50 264 VAL A CA 1
ATOM 1854 C C . VAL A 1 264 ? 16.449 -12.128 -19.253 1.00 86.50 264 VAL A C 1
ATOM 1856 O O . VAL A 1 264 ? 15.574 -12.369 -18.437 1.00 86.50 264 VAL A O 1
ATOM 1859 N N . ALA A 1 265 ? 17.676 -11.783 -18.867 1.00 85.06 265 ALA A N 1
ATOM 1860 C CA . ALA A 1 265 ? 17.980 -11.589 -17.456 1.00 85.06 265 ALA A CA 1
ATOM 1861 C C . ALA A 1 265 ? 17.213 -10.372 -16.921 1.00 85.06 265 ALA A C 1
ATOM 1863 O O . ALA A 1 265 ? 17.479 -9.246 -17.338 1.00 85.06 265 ALA A O 1
ATOM 1864 N N . GLY A 1 266 ? 16.306 -10.574 -15.968 1.00 85.38 266 GLY A N 1
ATOM 1865 C CA . GLY A 1 266 ? 15.541 -9.467 -15.395 1.00 85.38 266 GLY A CA 1
ATOM 1866 C C . GLY A 1 266 ? 14.041 -9.683 -15.499 1.00 85.38 266 GLY A C 1
ATOM 1867 O O . GLY A 1 266 ? 13.579 -10.714 -15.965 1.00 85.38 266 GLY A O 1
ATOM 1868 N N . ASN A 1 267 ? 13.272 -8.721 -14.987 1.00 86.75 267 ASN A N 1
ATOM 1869 C CA . ASN A 1 267 ? 11.851 -8.705 -15.308 1.00 86.75 267 ASN A CA 1
ATOM 1870 C C . ASN A 1 267 ? 11.736 -8.373 -16.790 1.00 86.75 267 ASN A C 1
ATOM 1872 O O . ASN A 1 267 ? 12.324 -7.388 -17.237 1.00 86.75 267 ASN A O 1
ATOM 1876 N N . ASP A 1 268 ? 10.980 -9.171 -17.518 1.00 88.62 268 ASP A N 1
ATOM 1877 C CA . ASP A 1 268 ? 10.802 -9.049 -18.961 1.00 88.62 268 ASP A CA 1
ATOM 1878 C C . ASP A 1 268 ? 9.347 -8.752 -19.341 1.00 88.62 268 ASP A C 1
ATOM 1880 O O . ASP A 1 268 ? 9.082 -8.280 -20.445 1.00 88.62 268 ASP A O 1
ATOM 1884 N N . VAL A 1 269 ? 8.411 -8.956 -18.409 1.00 91.12 269 VAL A N 1
ATOM 1885 C CA . VAL A 1 269 ? 6.990 -8.663 -18.589 1.00 91.12 269 VAL A CA 1
ATOM 1886 C C . VAL A 1 269 ? 6.467 -7.837 -17.413 1.00 91.12 269 VAL A C 1
ATOM 1888 O O . VAL A 1 269 ? 6.708 -8.145 -16.242 1.00 91.12 269 VAL A O 1
ATOM 1891 N N . LEU A 1 270 ? 5.726 -6.778 -17.740 1.00 93.25 270 LEU A N 1
ATOM 1892 C CA . LEU A 1 270 ? 5.023 -5.906 -16.804 1.00 93.25 270 LEU A CA 1
ATOM 1893 C C . LEU A 1 270 ? 3.525 -5.953 -17.111 1.00 93.25 270 LEU A C 1
ATOM 1895 O O . LEU A 1 270 ? 3.099 -5.558 -18.192 1.00 93.25 270 LEU A O 1
ATOM 1899 N N . TYR A 1 271 ? 2.731 -6.395 -16.142 1.00 93.19 271 TYR A N 1
ATOM 1900 C CA . TYR A 1 271 ? 1.278 -6.266 -16.169 1.00 93.19 271 TYR A CA 1
ATOM 1901 C C . TYR A 1 271 ? 0.866 -4.982 -15.465 1.00 93.19 271 TYR A C 1
ATOM 1903 O O . TYR A 1 271 ? 1.393 -4.664 -14.399 1.00 93.19 271 TYR A O 1
ATOM 1911 N N . VAL A 1 272 ? -0.108 -4.274 -16.030 1.00 91.00 272 VAL A N 1
ATOM 1912 C CA . VAL A 1 272 ? -0.667 -3.049 -15.455 1.00 91.00 272 VAL A CA 1
ATOM 1913 C C . VAL A 1 272 ? -2.180 -3.184 -15.402 1.00 91.00 272 VAL A C 1
ATOM 1915 O O . VAL A 1 272 ? -2.813 -3.516 -16.399 1.00 91.00 272 VAL A O 1
ATOM 1918 N N . ALA A 1 273 ? -2.755 -2.931 -14.230 1.00 89.88 273 ALA A N 1
ATOM 1919 C CA . ALA A 1 273 ? -4.186 -2.722 -14.096 1.00 89.88 273 ALA A CA 1
ATOM 1920 C C . ALA A 1 273 ? -4.489 -1.273 -14.486 1.00 89.88 273 ALA A C 1
ATOM 1922 O O . ALA A 1 273 ? -4.014 -0.346 -13.823 1.00 89.88 273 ALA A O 1
ATOM 1923 N N . ASP A 1 274 ? -5.254 -1.096 -15.557 1.00 84.25 274 ASP A N 1
ATOM 1924 C CA . ASP A 1 274 ? -5.609 0.200 -16.127 1.00 84.25 274 ASP A CA 1
ATOM 1925 C C . ASP A 1 274 ? -7.132 0.267 -16.301 1.00 84.25 274 ASP A C 1
ATOM 1927 O O . ASP A 1 274 ? -7.730 -0.641 -16.879 1.00 84.25 274 ASP A O 1
ATOM 1931 N N . ASP A 1 275 ? -7.763 1.304 -15.746 1.00 81.19 275 ASP A N 1
ATOM 1932 C CA . ASP A 1 275 ? -9.198 1.588 -15.904 1.00 81.19 275 ASP A CA 1
ATOM 1933 C C . ASP A 1 275 ? -9.462 2.724 -16.910 1.00 81.19 275 ASP A C 1
ATOM 1935 O O . ASP A 1 275 ? -10.553 3.295 -16.966 1.00 81.19 275 ASP A O 1
ATOM 1939 N N . GLY A 1 276 ? -8.452 3.057 -17.716 1.00 76.25 276 GLY A N 1
ATOM 1940 C CA . GLY A 1 276 ? -8.550 3.968 -18.839 1.00 76.25 276 GLY A CA 1
ATOM 1941 C C . GLY A 1 276 ? -9.372 3.379 -19.983 1.00 76.25 276 GLY A C 1
ATOM 1942 O O . GLY A 1 276 ? -9.665 2.188 -20.061 1.00 76.25 276 GLY A O 1
ATOM 1943 N N . THR A 1 277 ? -9.766 4.253 -20.902 1.00 69.31 277 THR A N 1
ATOM 1944 C CA . THR A 1 277 ? -10.633 3.897 -22.038 1.00 69.31 277 THR A CA 1
ATOM 1945 C C . THR A 1 277 ? -9.864 3.544 -23.310 1.00 69.31 277 THR A C 1
ATOM 1947 O O . THR A 1 277 ? -10.473 3.102 -24.282 1.00 69.31 277 THR A O 1
ATOM 1950 N N . ALA A 1 278 ? -8.540 3.729 -23.323 1.00 61.06 278 ALA A N 1
ATOM 1951 C CA . ALA A 1 278 ? -7.693 3.367 -24.452 1.00 61.06 278 ALA A CA 1
ATOM 1952 C C . ALA A 1 278 ? -7.000 2.022 -24.205 1.00 61.06 278 ALA A C 1
ATOM 1954 O O . ALA A 1 278 ? -6.610 1.702 -23.086 1.00 61.06 278 ALA A O 1
ATOM 1955 N N . THR A 1 279 ? -6.839 1.236 -25.267 1.00 52.66 279 THR A N 1
ATOM 1956 C CA . THR A 1 279 ? -5.988 0.044 -25.250 1.00 52.66 279 THR A CA 1
ATOM 1957 C C . THR A 1 279 ? -4.531 0.512 -25.201 1.00 52.66 279 THR A C 1
ATOM 1959 O O . THR A 1 279 ? -4.098 1.205 -26.123 1.00 52.66 279 THR A O 1
ATOM 1962 N N . VAL A 1 280 ? -3.824 0.206 -24.108 1.00 50.75 280 VAL A N 1
ATOM 1963 C CA . VAL A 1 280 ? -2.383 0.478 -23.929 1.00 50.75 280 VAL A CA 1
ATOM 1964 C C . VAL A 1 280 ? -1.560 -0.570 -24.665 1.00 50.75 280 VAL A C 1
ATOM 1966 O O . VAL A 1 280 ? -1.939 -1.762 -24.584 1.00 50.75 280 VAL A O 1
#

Sequence (280 aa):
MQNFSSFLKRLGLLSAAVGLLSTSAALAQTPFTTGNYVVVRVGDGTAALTSASTATFLLEYTPTGTLVQTVALPTADTSPNLALTETGTSTADANLSRSADGRYLVLTGYNTPTGTASLSGTTTATVNRVVGRIAANGTINTTTRITDAFSGTTVRGAASADGSSFYVVGGNSGVVYVPLGNTAASTGISTGSPTNNRAVGISRGNLYVSSGSVPTYGVVQVGTGLPTTAGQTQTLLPGFPIGGTSSTTASSYSFFFTDQSTAVAGNDVLYVADDGTATV

Radius of gyration: 25.66 Å; Cα contacts (8 Å, |Δi|>4): 728; chains: 1; bounding box: 42×43×121 Å

Mean predicted aligned error: 8.4 Å